Protein AF-A0A423VWR7-F1 (afdb_monomer_lite)

Secondary structure (DSSP, 8-state):
-PPPPPPPP----PPPS-PPP--SEEEEE-HHHHHHHHTTTS-HHHHHHHHHHHHTTSPPPSS------SEEEEEEEE--TTS-TTHHHHHHHHHHHHHHHHHHHHHHTT-SS---PPPPEEEEEEEETTEEEEEEEEEEEETTEEEEEEEEEEEEETT-HHHHHHHHHHHHHHHHHIIIIIHHHHHHHHHHHHHHTT-

Sequence (199 aa):
MPPPPPPPPDRVKAPSPIKTPRPDITMGTRHKALISALSKTLDSDRANRFLDQPQGTTKPGPRGGGGGPEEPLLIAEPTAARVGPRLPAAVSGASGLKIQLSLDDLVSQGATRRREGGVPLFFSVCTDGPYHELYVHYTVVEGGVRKFNQTLLEICNGVLLKSVVEFIVMLDNVLRWGTGRFLESVVERLGKVARRAGA

Radius of gyration: 21.29 Å; chains: 1; bounding box: 44×75×51 Å

Structure (mmCIF, N/CA/C/O backbone):
data_AF-A0A423VWR7-F1
#
_entry.id   AF-A0A423VWR7-F1
#
loop_
_atom_site.group_PDB
_atom_site.id
_atom_site.type_symbol
_atom_site.label_atom_id
_atom_site.label_alt_id
_atom_site.label_comp_id
_atom_site.label_asym_id
_atom_site.label_entity_id
_atom_site.label_seq_id
_atom_site.pdbx_PDB_ins_code
_atom_site.Cartn_x
_atom_site.Cartn_y
_atom_site.Cartn_z
_atom_site.occupancy
_atom_site.B_iso_or_equiv
_atom_site.auth_seq_id
_atom_site.auth_comp_id
_atom_site.auth_asym_id
_atom_site.auth_atom_id
_atom_site.pdbx_PDB_model_num
ATOM 1 N N . MET A 1 1 ? -29.773 61.685 -7.256 1.00 53.25 1 MET A N 1
ATOM 2 C CA . MET A 1 1 ? -28.938 60.545 -6.817 1.00 53.25 1 MET A CA 1
ATOM 3 C C . MET A 1 1 ? -28.538 59.755 -8.051 1.00 53.25 1 MET A C 1
ATOM 5 O O . MET A 1 1 ? -29.434 59.439 -8.825 1.00 53.25 1 MET A O 1
ATOM 9 N N . PRO A 1 2 ? -27.243 59.497 -8.286 1.00 60.78 2 PRO A N 1
ATOM 10 C CA . PRO A 1 2 ? -26.822 58.606 -9.362 1.00 60.78 2 PRO A CA 1
ATOM 11 C C . PRO A 1 2 ? -27.223 57.151 -9.042 1.00 60.78 2 PRO A C 1
ATOM 13 O O . PRO A 1 2 ? -27.297 56.798 -7.861 1.00 60.78 2 PRO A O 1
ATOM 16 N N . PRO A 1 3 ? -27.513 56.320 -10.059 1.00 70.38 3 PRO A N 1
ATOM 17 C CA . PRO A 1 3 ? -27.863 54.919 -9.851 1.00 70.38 3 PRO A CA 1
ATOM 18 C C . PRO A 1 3 ? -26.672 54.132 -9.275 1.00 70.38 3 PRO A C 1
ATOM 20 O O . PRO A 1 3 ? -25.519 54.474 -9.558 1.00 70.38 3 PRO A O 1
ATOM 23 N N . PRO A 1 4 ? -26.929 53.089 -8.464 1.00 72.75 4 PRO A N 1
ATOM 24 C CA . PRO A 1 4 ? -25.869 52.260 -7.909 1.00 72.75 4 PRO A CA 1
ATOM 25 C C . PRO A 1 4 ? -25.104 51.535 -9.028 1.00 72.75 4 PRO A C 1
ATOM 27 O O . PRO A 1 4 ? -25.701 51.173 -10.047 1.00 72.75 4 PRO A O 1
ATOM 30 N N . PRO A 1 5 ? -23.787 51.321 -8.859 1.00 76.19 5 PRO A N 1
ATOM 31 C CA . PRO A 1 5 ? -22.985 50.619 -9.847 1.00 76.19 5 PRO A CA 1
ATOM 32 C C . PRO A 1 5 ? -23.475 49.172 -10.016 1.00 76.19 5 PRO A C 1
ATOM 34 O O . PRO A 1 5 ? -23.945 48.564 -9.048 1.00 76.19 5 PRO A O 1
ATOM 37 N N . PRO A 1 6 ? -23.368 48.607 -11.231 1.00 74.94 6 PRO A N 1
ATOM 38 C CA . PRO A 1 6 ? -23.747 47.225 -11.475 1.00 74.94 6 PRO A CA 1
ATOM 39 C C . PRO A 1 6 ? -22.896 46.270 -10.620 1.00 74.94 6 PRO A C 1
ATOM 41 O O . PRO A 1 6 ? -21.721 46.557 -10.360 1.00 74.94 6 PRO A O 1
ATOM 44 N N . PRO A 1 7 ? -23.466 45.135 -10.178 1.00 69.56 7 PRO A N 1
ATOM 45 C CA . PRO A 1 7 ? -22.718 44.135 -9.433 1.00 69.56 7 PRO A CA 1
ATOM 46 C C . PRO A 1 7 ? -21.553 43.600 -10.282 1.00 69.56 7 PRO A C 1
ATOM 48 O O . PRO A 1 7 ? -21.673 43.505 -11.508 1.00 69.56 7 PRO A O 1
ATOM 51 N N . PRO A 1 8 ? -20.412 43.262 -9.654 1.00 69.62 8 PRO A N 1
ATOM 52 C CA . PRO A 1 8 ? -19.274 42.715 -10.374 1.00 69.62 8 PRO A CA 1
ATOM 53 C C . PRO A 1 8 ? -19.680 41.411 -11.077 1.00 69.62 8 PRO A C 1
ATOM 55 O O . PRO A 1 8 ? -20.443 40.632 -10.502 1.00 69.62 8 PRO A O 1
ATOM 58 N N . PRO A 1 9 ? -19.179 41.155 -12.299 1.00 61.34 9 PRO A N 1
ATOM 59 C CA . PRO A 1 9 ? -19.483 39.925 -13.015 1.00 61.34 9 PRO A CA 1
ATOM 60 C C . PRO A 1 9 ? -19.069 38.726 -12.163 1.00 61.34 9 PRO A C 1
ATOM 62 O O . PRO A 1 9 ? -17.973 38.719 -11.588 1.00 61.34 9 PRO A O 1
ATOM 65 N N . ASP A 1 10 ? -19.953 37.729 -12.085 1.00 58.84 10 ASP A N 1
ATOM 66 C CA . ASP A 1 10 ? -19.690 36.468 -11.405 1.00 58.84 10 ASP A CA 1
ATOM 67 C C . ASP A 1 10 ? -18.320 35.952 -11.840 1.00 58.84 10 ASP A C 1
ATOM 69 O O . ASP A 1 10 ? -18.085 35.651 -13.015 1.00 58.84 10 ASP A O 1
ATOM 73 N N . ARG A 1 11 ? -17.383 35.873 -10.888 1.00 55.53 11 ARG A N 1
ATOM 74 C CA . ARG A 1 11 ? -16.114 35.185 -11.106 1.00 55.53 11 ARG A CA 1
ATOM 75 C C . ARG A 1 11 ? -16.462 33.736 -11.404 1.00 55.53 11 ARG A C 1
ATOM 77 O O . ARG A 1 11 ? -16.618 32.936 -10.482 1.00 55.53 11 ARG A O 1
ATOM 84 N N . VAL A 1 12 ? -16.550 33.396 -12.687 1.00 51.72 12 VAL A N 1
ATOM 85 C CA . VAL A 1 12 ? -16.461 32.019 -13.159 1.00 51.72 12 VAL A CA 1
ATOM 86 C C . VAL A 1 12 ? -15.208 31.467 -12.498 1.00 51.72 12 VAL A C 1
ATOM 88 O O . VAL A 1 12 ? -14.098 31.911 -12.799 1.00 51.72 12 VAL A O 1
ATOM 91 N N . LYS A 1 13 ? -15.384 30.591 -11.500 1.00 49.75 13 LYS A N 1
ATOM 92 C CA . LYS A 1 13 ? -14.273 29.915 -10.832 1.00 49.75 13 LYS A CA 1
ATOM 93 C C . LYS A 1 13 ? -13.475 29.249 -11.937 1.00 49.75 13 LYS A C 1
ATOM 95 O O . LYS A 1 13 ? -13.928 28.255 -12.502 1.00 49.75 13 LYS A O 1
ATOM 100 N N . ALA A 1 14 ? -12.320 29.825 -12.259 1.00 50.66 14 ALA A N 1
ATOM 101 C CA . ALA A 1 14 ? -11.386 29.205 -13.172 1.00 50.66 14 ALA A CA 1
ATOM 102 C C . ALA A 1 14 ? -11.164 27.772 -12.661 1.00 50.66 14 ALA A C 1
ATOM 104 O O . ALA A 1 14 ? -10.922 27.602 -11.457 1.00 50.66 14 ALA A O 1
ATOM 105 N N . PRO A 1 15 ? -11.326 26.745 -13.512 1.00 48.88 15 PRO A N 1
ATOM 106 C CA . PRO A 1 15 ? -11.097 25.375 -13.095 1.00 48.88 15 PRO A CA 1
ATOM 107 C C . PRO A 1 15 ? -9.693 25.312 -12.505 1.00 48.88 15 PRO A C 1
ATOM 109 O O . PRO A 1 15 ? -8.729 25.758 -13.129 1.00 48.88 15 PRO A O 1
ATOM 112 N N . SER A 1 16 ? -9.595 24.841 -11.262 1.00 44.59 16 SER A N 1
ATOM 113 C CA . SER A 1 16 ? -8.314 24.730 -10.579 1.00 44.59 16 SER A CA 1
ATOM 114 C C . SER A 1 16 ? -7.350 23.960 -11.493 1.00 44.59 16 SER A C 1
ATOM 116 O O . SER A 1 16 ? -7.702 22.869 -11.943 1.00 44.59 16 SER A O 1
ATOM 118 N N . PRO A 1 17 ? -6.147 24.488 -11.787 1.00 45.72 17 PRO A N 1
ATOM 119 C CA . PRO A 1 17 ? -5.196 23.835 -12.693 1.00 45.72 17 PRO A CA 1
ATOM 120 C C . PRO A 1 17 ? -4.667 22.510 -12.126 1.00 45.72 17 PRO A C 1
ATOM 122 O O . PRO A 1 17 ? -4.029 21.726 -12.827 1.00 45.72 17 PRO A O 1
ATOM 125 N N . ILE A 1 18 ? -4.962 22.244 -10.854 1.00 43.91 18 ILE A N 1
ATOM 126 C CA . ILE A 1 18 ? -4.707 20.986 -10.176 1.00 43.91 18 ILE A CA 1
ATOM 127 C C . ILE A 1 18 ? -5.733 19.970 -10.683 1.00 43.91 18 ILE A C 1
ATOM 129 O O . ILE A 1 18 ? -6.788 19.760 -10.083 1.00 43.91 18 ILE A O 1
ATOM 133 N N . LYS A 1 19 ? -5.413 19.309 -11.800 1.00 45.41 19 LYS A N 1
ATOM 134 C CA . LYS A 1 19 ? -5.947 17.966 -12.027 1.00 45.41 19 LYS A CA 1
ATOM 135 C C . LYS A 1 19 ? -5.501 17.139 -10.829 1.00 45.41 19 LYS A C 1
ATOM 137 O O . LYS A 1 19 ? -4.302 17.007 -10.600 1.00 45.41 19 LYS A O 1
ATOM 142 N N . THR A 1 20 ? -6.451 16.625 -10.053 1.00 46.69 20 THR A N 1
ATOM 143 C CA . THR A 1 20 ? -6.141 15.554 -9.110 1.00 46.69 20 THR A CA 1
ATOM 144 C C . THR A 1 20 ? -5.474 14.446 -9.920 1.00 46.69 20 THR A C 1
ATOM 146 O O . THR A 1 20 ? -6.093 13.987 -10.888 1.00 46.69 20 THR A O 1
ATOM 149 N N . PRO A 1 21 ? -4.217 14.073 -9.613 1.00 45.62 21 PRO A N 1
ATOM 150 C CA . PRO A 1 21 ? -3.609 12.901 -10.218 1.00 45.62 21 PRO A CA 1
ATOM 151 C C . PRO A 1 21 ? -4.571 11.743 -9.987 1.00 45.62 21 PRO A C 1
ATOM 153 O O . PRO A 1 21 ? -5.059 11.548 -8.870 1.00 45.62 21 PRO A O 1
ATOM 156 N N . ARG A 1 22 ? -4.978 11.099 -11.076 1.00 53.41 22 ARG A N 1
ATOM 157 C CA . ARG A 1 22 ? -5.845 9.934 -11.017 1.00 53.41 22 ARG A CA 1
ATOM 158 C C . ARG A 1 22 ? -4.978 8.773 -11.466 1.00 53.41 22 ARG A C 1
ATOM 160 O O . ARG A 1 22 ? -4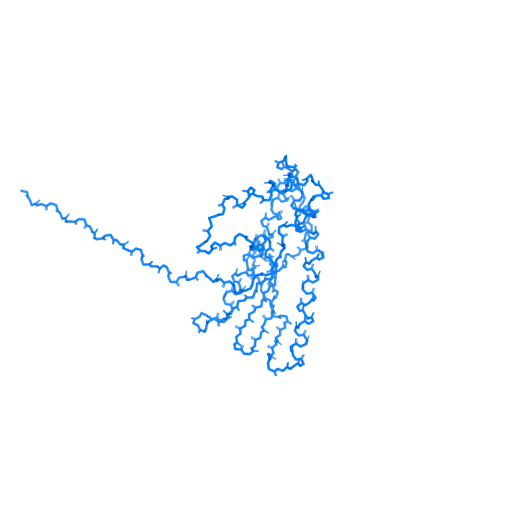.633 8.776 -12.646 1.00 53.41 22 ARG A O 1
ATOM 167 N N . PRO A 1 23 ? -4.672 7.824 -10.574 1.00 56.09 23 PRO A N 1
ATOM 168 C CA . PRO A 1 23 ? -3.874 6.675 -10.952 1.00 56.09 23 PRO A CA 1
ATOM 169 C C . PRO A 1 23 ? -4.534 5.899 -12.065 1.00 56.09 23 PRO A C 1
ATOM 171 O O . PRO A 1 23 ? -5.744 5.663 -12.026 1.00 56.09 23 PRO A O 1
ATOM 174 N N . ASP A 1 24 ? -3.726 5.489 -13.038 1.00 57.31 24 ASP A N 1
ATOM 175 C CA . ASP A 1 24 ? -4.181 4.574 -14.078 1.00 57.31 24 ASP A CA 1
ATOM 176 C C . ASP A 1 24 ? -4.533 3.220 -13.476 1.00 57.31 24 ASP A C 1
ATOM 178 O O . ASP A 1 24 ? -5.472 2.561 -13.923 1.00 57.31 24 ASP A O 1
ATOM 182 N N . ILE A 1 25 ? -3.790 2.800 -12.447 1.00 59.62 25 ILE A N 1
ATOM 183 C CA . ILE A 1 25 ? -3.999 1.522 -11.782 1.00 59.62 25 ILE A CA 1
ATOM 184 C C . ILE A 1 25 ? -3.893 1.733 -10.277 1.00 59.62 25 ILE A C 1
ATOM 186 O O . ILE A 1 25 ? -2.854 2.121 -9.759 1.00 59.62 25 ILE A O 1
ATOM 190 N N . THR A 1 26 ? -4.951 1.399 -9.549 1.00 63.62 26 THR A N 1
ATOM 191 C CA . THR A 1 26 ? -4.877 1.219 -8.097 1.00 63.62 26 THR A CA 1
ATOM 192 C C . THR A 1 26 ? -5.079 -0.254 -7.806 1.00 63.62 26 THR A C 1
ATOM 194 O O . THR A 1 26 ? -6.094 -0.835 -8.189 1.00 63.62 26 THR A O 1
ATOM 197 N N . MET A 1 27 ? -4.129 -0.861 -7.108 1.00 67.38 27 MET A N 1
ATOM 198 C CA . MET A 1 27 ? -4.272 -2.190 -6.537 1.00 67.38 27 MET A CA 1
ATOM 199 C C . MET A 1 27 ? -4.436 -2.057 -5.027 1.00 67.38 27 MET A C 1
ATOM 201 O O . MET A 1 27 ? -3.734 -1.310 -4.344 1.00 67.38 27 MET A O 1
ATOM 205 N N . GLY A 1 28 ? -5.395 -2.787 -4.493 1.00 68.56 28 GLY A N 1
ATOM 206 C CA . GLY A 1 28 ? -5.720 -2.739 -3.083 1.00 68.56 28 GLY A CA 1
ATOM 207 C C . GLY A 1 28 ? -6.675 -3.856 -2.721 1.00 68.56 28 GLY A C 1
ATOM 208 O O . GLY A 1 28 ? -6.993 -4.719 -3.546 1.00 68.56 28 GLY A O 1
ATOM 209 N N . THR A 1 29 ? -7.135 -3.849 -1.481 1.00 70.44 29 THR A N 1
ATOM 210 C CA . THR A 1 29 ? -7.986 -4.925 -0.986 1.00 70.44 29 THR A CA 1
ATOM 211 C C . THR A 1 29 ? -9.416 -4.759 -1.500 1.00 70.44 29 THR A C 1
ATOM 213 O O . THR A 1 29 ? -10.001 -3.678 -1.427 1.00 70.44 29 THR A O 1
ATOM 216 N N . ARG A 1 30 ? -9.997 -5.840 -2.038 1.00 72.50 30 ARG A N 1
ATOM 217 C CA . ARG A 1 30 ? -11.404 -5.858 -2.469 1.00 72.50 30 ARG A CA 1
ATOM 218 C C . ARG A 1 30 ? -12.345 -5.878 -1.262 1.00 72.50 30 ARG A C 1
ATOM 220 O O . ARG A 1 30 ? -12.121 -6.657 -0.340 1.00 72.50 30 ARG A O 1
ATOM 227 N N . HIS A 1 31 ? -13.468 -5.168 -1.362 1.00 72.94 31 HIS A N 1
ATOM 228 C CA . HIS A 1 31 ? -14.536 -5.152 -0.352 1.00 72.94 31 HIS A CA 1
ATOM 229 C C . HIS A 1 31 ? -14.958 -6.542 0.127 1.00 72.94 31 HIS A C 1
ATOM 231 O O . HIS A 1 31 ? -14.922 -6.850 1.311 1.00 72.94 31 HIS A O 1
ATOM 237 N N . LYS A 1 32 ? -15.259 -7.451 -0.810 1.00 76.00 32 LYS A N 1
ATOM 238 C CA . LYS A 1 32 ? -15.652 -8.830 -0.475 1.00 76.00 32 LYS A CA 1
ATOM 239 C C . LYS A 1 32 ? -14.575 -9.586 0.307 1.00 76.00 32 LYS A C 1
ATOM 241 O O . LYS A 1 32 ? -14.912 -10.410 1.151 1.00 76.00 32 LYS A O 1
ATOM 246 N N . ALA A 1 33 ? -13.297 -9.320 0.030 1.00 74.19 33 ALA A N 1
ATOM 247 C CA . ALA A 1 33 ? -12.198 -9.932 0.769 1.00 74.19 33 ALA A CA 1
ATOM 248 C C . ALA A 1 33 ? -12.115 -9.363 2.193 1.00 74.19 33 ALA A C 1
ATOM 250 O O . ALA A 1 33 ? -11.939 -10.134 3.133 1.00 74.19 33 ALA A O 1
ATOM 251 N N . LEU A 1 34 ? -12.326 -8.051 2.363 1.00 76.88 34 LEU A N 1
ATOM 252 C CA . LEU A 1 34 ? -12.425 -7.411 3.679 1.00 76.88 34 LEU A CA 1
ATOM 253 C C . LEU A 1 34 ? -13.613 -7.939 4.481 1.00 76.88 34 LEU A C 1
ATOM 255 O O . LEU A 1 34 ? -13.414 -8.355 5.616 1.00 76.88 34 LEU A O 1
ATOM 259 N N . ILE A 1 35 ? -14.812 -8.014 3.895 1.00 79.75 35 ILE A N 1
ATOM 260 C CA . ILE A 1 35 ? -15.992 -8.601 4.551 1.00 79.75 35 ILE A CA 1
ATOM 261 C C . ILE A 1 35 ? -15.706 -10.042 4.951 1.00 79.75 35 ILE A C 1
ATOM 263 O O . ILE A 1 35 ? -15.919 -10.401 6.104 1.00 79.75 35 ILE A O 1
ATOM 267 N N . SER A 1 36 ? -15.208 -10.871 4.030 1.00 80.62 36 SER A N 1
ATOM 268 C CA . SER A 1 36 ? -14.922 -12.282 4.308 1.00 80.62 36 SER A CA 1
ATOM 269 C C . SER A 1 36 ? -13.908 -12.446 5.442 1.00 80.62 36 SER A C 1
ATOM 271 O O . SER A 1 36 ? -14.085 -13.295 6.315 1.00 80.62 36 SER A O 1
ATOM 273 N N . ALA A 1 37 ? -12.872 -11.607 5.475 1.00 79.31 37 ALA A N 1
ATOM 274 C CA . ALA A 1 37 ? -11.866 -11.650 6.524 1.00 79.31 37 ALA A CA 1
ATOM 275 C C . ALA A 1 37 ? -12.397 -11.114 7.865 1.00 79.31 37 ALA A C 1
ATOM 277 O O . ALA A 1 37 ? -12.178 -11.745 8.899 1.00 79.31 37 ALA A O 1
ATOM 278 N N . LEU A 1 38 ? -13.147 -10.008 7.857 1.00 80.31 38 LEU A N 1
ATOM 279 C CA . LEU A 1 38 ? -13.785 -9.439 9.048 1.00 80.31 38 LEU A CA 1
ATOM 280 C C . LEU A 1 38 ? -14.878 -10.346 9.607 1.00 80.31 38 LEU A C 1
ATOM 282 O O . LEU A 1 38 ? -15.029 -10.393 10.825 1.00 80.31 38 LEU A O 1
ATOM 286 N N . SER A 1 39 ? -15.555 -11.123 8.757 1.00 82.94 39 SER A N 1
ATOM 287 C CA . SER A 1 39 ? -16.592 -12.091 9.145 1.00 82.94 39 SER A CA 1
ATOM 288 C C . SER A 1 39 ? -16.067 -13.202 10.064 1.00 82.94 39 SER A C 1
ATOM 290 O O . SER A 1 39 ? -16.830 -13.908 10.711 1.00 82.94 39 SER A O 1
ATOM 292 N N . LYS A 1 40 ? -14.740 -13.366 10.156 1.00 79.75 40 LYS A N 1
ATOM 293 C CA . LYS A 1 40 ? -14.106 -14.252 11.145 1.00 79.75 40 LYS A CA 1
ATOM 294 C C . LYS A 1 40 ? -14.132 -13.673 12.564 1.00 79.75 40 LYS A C 1
ATOM 296 O O . LYS A 1 40 ? -13.878 -14.388 13.525 1.00 79.75 40 LYS A O 1
ATOM 301 N N . THR A 1 41 ? -14.368 -12.369 12.693 1.00 73.25 41 THR A N 1
ATOM 302 C CA . THR A 1 41 ? -14.299 -11.612 13.955 1.00 73.25 41 THR A CA 1
ATOM 303 C C . THR A 1 41 ? -15.573 -10.837 14.282 1.00 73.25 41 THR A C 1
ATOM 305 O O . THR A 1 41 ? -15.754 -10.423 15.425 1.00 73.25 41 THR A O 1
ATOM 308 N N . LEU A 1 42 ? -16.426 -10.620 13.285 1.00 76.00 42 LEU A N 1
ATOM 309 C CA . LEU A 1 42 ? -17.702 -9.918 13.333 1.00 76.00 42 LEU A CA 1
ATOM 310 C C . LEU A 1 42 ? -18.715 -10.731 12.530 1.00 76.00 42 LEU A C 1
ATOM 312 O O . LEU A 1 42 ? -18.332 -11.530 11.686 1.00 76.00 42 LEU A O 1
ATOM 316 N N . ASP A 1 43 ? -20.000 -10.508 12.759 1.00 83.19 43 ASP A N 1
ATOM 317 C CA . ASP A 1 43 ? -21.036 -11.049 11.880 1.00 83.19 43 ASP A CA 1
ATOM 318 C C . ASP A 1 43 ? -20.951 -10.409 10.477 1.00 83.19 43 ASP A C 1
ATOM 320 O O . ASP A 1 43 ? -20.610 -9.229 10.360 1.00 83.19 43 ASP A O 1
ATOM 324 N N . SER A 1 44 ? -21.248 -11.161 9.412 1.00 77.69 44 SER A N 1
ATOM 325 C CA . SER A 1 44 ? -21.092 -10.686 8.028 1.00 77.69 44 SER A CA 1
ATOM 326 C C . SER A 1 44 ? -21.954 -9.462 7.706 1.00 77.69 44 SER A C 1
ATOM 328 O O . SER A 1 44 ? -21.464 -8.542 7.045 1.00 77.69 44 SER A O 1
ATOM 330 N N . ASP A 1 45 ? -23.186 -9.386 8.218 1.00 80.19 45 ASP A N 1
ATOM 331 C CA . ASP A 1 45 ? -24.065 -8.230 7.995 1.00 80.19 45 ASP A CA 1
ATOM 332 C C . ASP A 1 45 ? -23.595 -7.005 8.782 1.00 80.19 45 ASP A C 1
ATOM 334 O O . ASP A 1 45 ? -23.826 -5.860 8.376 1.00 80.19 45 ASP A O 1
ATOM 338 N N . ARG A 1 46 ? -22.943 -7.228 9.928 1.00 79.06 46 ARG A N 1
ATOM 339 C CA . ARG A 1 46 ? -22.327 -6.156 10.721 1.00 79.06 46 ARG A CA 1
ATOM 340 C C . ARG A 1 46 ? -21.033 -5.665 10.079 1.00 79.06 46 ARG A C 1
ATOM 342 O O . ARG A 1 46 ? -20.834 -4.457 9.998 1.00 79.06 46 ARG A O 1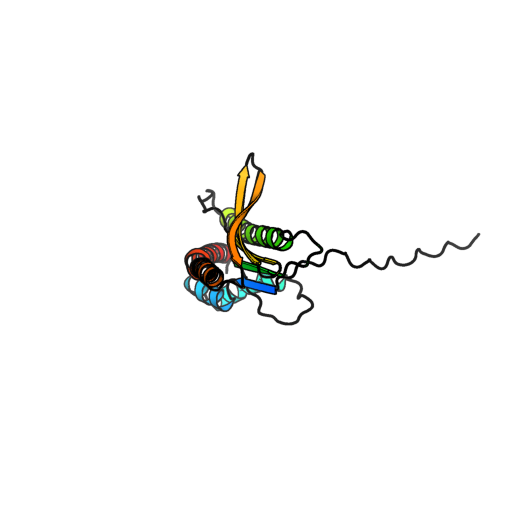
ATOM 349 N N . ALA A 1 47 ? -20.202 -6.565 9.551 1.00 76.38 47 ALA A N 1
ATOM 350 C CA . ALA A 1 47 ? -18.995 -6.219 8.805 1.00 76.38 47 ALA A CA 1
ATOM 351 C C . ALA A 1 47 ? -19.326 -5.394 7.552 1.00 76.38 47 ALA A C 1
ATOM 353 O O . ALA A 1 47 ? -18.684 -4.375 7.312 1.00 76.38 47 ALA A O 1
ATOM 354 N N . ASN A 1 48 ? -20.361 -5.786 6.802 1.00 78.62 48 ASN A N 1
ATOM 355 C CA . ASN A 1 48 ? -20.809 -5.045 5.624 1.00 78.62 48 ASN A CA 1
ATOM 356 C C . ASN A 1 48 ? -21.289 -3.632 5.997 1.00 78.62 48 ASN A C 1
ATOM 358 O O . ASN A 1 48 ? -20.767 -2.642 5.492 1.00 78.62 48 ASN A O 1
ATOM 362 N N . ARG A 1 49 ? -22.187 -3.520 6.988 1.00 79.75 49 ARG A N 1
ATOM 363 C CA . ARG A 1 49 ? -22.677 -2.221 7.487 1.00 79.75 49 ARG A CA 1
ATOM 364 C C . ARG A 1 49 ? -21.559 -1.317 8.009 1.00 79.75 49 ARG A C 1
ATOM 366 O O . ARG A 1 49 ? -21.590 -0.111 7.777 1.00 79.75 49 ARG A O 1
ATOM 373 N N . PHE A 1 50 ? -20.584 -1.891 8.711 1.00 78.06 50 PHE A N 1
ATOM 374 C CA . PHE A 1 50 ? -19.436 -1.158 9.239 1.00 78.06 50 PHE A CA 1
ATOM 375 C C . PHE A 1 50 ? -18.551 -0.585 8.125 1.00 78.06 50 PHE A C 1
ATOM 377 O O . PHE A 1 50 ? -18.087 0.545 8.249 1.00 78.06 50 PHE A O 1
ATOM 384 N N . LEU A 1 51 ? -18.334 -1.334 7.039 1.00 77.12 51 LEU A N 1
ATOM 385 C CA . LEU A 1 51 ? -17.553 -0.872 5.887 1.00 77.12 51 LEU A CA 1
ATOM 386 C C . LEU A 1 51 ? -18.332 0.111 4.993 1.00 77.12 51 LEU A C 1
ATOM 388 O O . LEU A 1 51 ? -17.730 1.030 4.441 1.00 77.12 51 LEU A O 1
ATOM 392 N N . ASP A 1 52 ? -19.657 -0.023 4.896 1.00 75.19 52 ASP A N 1
ATOM 393 C CA . ASP A 1 52 ? -20.517 0.877 4.111 1.00 75.19 52 ASP A CA 1
ATOM 394 C C . ASP A 1 52 ? -20.644 2.277 4.736 1.00 75.19 52 ASP A C 1
ATOM 396 O O . ASP A 1 52 ? -20.737 3.287 4.032 1.00 75.19 52 ASP A O 1
ATOM 400 N N . GLN A 1 53 ? -20.626 2.364 6.069 1.00 68.38 53 GLN A N 1
ATOM 401 C CA . GLN A 1 53 ? -20.785 3.620 6.806 1.00 68.38 53 GLN A CA 1
ATOM 402 C C . GLN A 1 53 ? -19.746 4.703 6.432 1.00 68.38 53 GLN A C 1
ATOM 404 O O . GLN A 1 53 ? -20.155 5.837 6.164 1.00 68.38 53 GLN A O 1
ATOM 409 N N . PRO A 1 54 ? -18.430 4.416 6.352 1.00 59.00 54 PRO A N 1
ATOM 410 C CA . PRO A 1 54 ? -17.460 5.388 5.855 1.00 59.00 54 PRO A CA 1
ATOM 411 C C . PRO A 1 54 ? -17.628 5.678 4.353 1.00 59.00 54 PRO A C 1
ATOM 413 O O . PRO A 1 54 ? -17.424 6.820 3.934 1.00 59.00 54 PRO A O 1
ATOM 416 N N . GLN A 1 55 ? -18.070 4.716 3.534 1.00 56.03 55 GLN A N 1
ATOM 417 C CA . GLN A 1 55 ? -18.245 4.923 2.088 1.00 56.03 55 GLN A CA 1
ATOM 418 C C . GLN A 1 55 ? -19.417 5.836 1.738 1.00 56.03 55 GLN A C 1
ATOM 420 O O . GLN A 1 55 ? -19.283 6.673 0.845 1.00 56.03 55 GLN A O 1
ATOM 425 N N . GLY A 1 56 ? -20.522 5.757 2.482 1.00 49.69 56 GLY A N 1
ATOM 426 C CA . GLY A 1 56 ? -21.693 6.621 2.297 1.00 49.69 56 GLY A CA 1
ATOM 427 C C . GLY A 1 56 ? -21.414 8.117 2.499 1.00 49.69 56 GLY A C 1
ATOM 428 O O . GLY A 1 56 ? -22.199 8.958 2.068 1.00 49.69 56 GLY A O 1
ATOM 429 N N . THR A 1 57 ? -20.276 8.467 3.110 1.00 47.31 57 THR A N 1
ATOM 430 C CA . THR A 1 57 ? -19.822 9.861 3.270 1.00 47.31 57 THR A CA 1
ATOM 431 C C . THR A 1 57 ? -18.937 10.355 2.117 1.00 47.31 57 THR A C 1
ATOM 433 O O . THR A 1 57 ? -18.636 11.549 2.024 1.00 47.31 57 THR A O 1
ATOM 436 N N . THR A 1 58 ? -18.544 9.464 1.200 1.00 45.41 58 THR A N 1
ATOM 437 C CA . THR A 1 58 ? -17.658 9.774 0.073 1.00 45.41 58 THR A CA 1
ATOM 438 C C . THR A 1 58 ? -18.483 10.253 -1.120 1.00 45.41 58 THR A C 1
ATOM 440 O O . THR A 1 58 ? -19.339 9.532 -1.629 1.00 45.41 58 THR A O 1
ATOM 443 N N . LYS A 1 59 ? -18.240 11.479 -1.607 1.00 44.06 59 LYS A N 1
ATOM 444 C CA . LYS A 1 59 ? -18.926 11.983 -2.809 1.00 44.06 59 LYS A CA 1
ATOM 445 C C . LYS A 1 59 ? -18.553 11.112 -4.020 1.00 44.06 59 LYS A C 1
ATOM 447 O O . LYS A 1 59 ? -17.359 11.012 -4.314 1.00 44.06 59 LYS A O 1
ATOM 452 N N . PRO A 1 60 ? -19.522 10.531 -4.752 1.00 42.72 60 PRO A N 1
ATOM 453 C CA . PRO A 1 60 ? -19.219 9.757 -5.947 1.00 42.72 60 PRO A CA 1
ATOM 454 C C . PRO A 1 60 ? -18.535 10.654 -6.983 1.00 42.72 60 PRO A C 1
ATOM 456 O O . PRO A 1 60 ? -19.020 11.734 -7.330 1.00 42.72 60 PRO A O 1
ATOM 459 N N . GLY A 1 61 ? -17.365 10.222 -7.453 1.00 43.12 61 GLY A N 1
ATOM 460 C CA . GLY A 1 61 ? -16.663 10.884 -8.545 1.00 43.12 61 GLY A CA 1
ATOM 461 C C . GLY A 1 61 ? -17.418 10.717 -9.873 1.00 43.12 61 GLY A C 1
ATOM 462 O O . GLY A 1 61 ? -18.181 9.768 -10.034 1.00 43.12 61 GLY A O 1
ATOM 463 N N . PRO A 1 62 ? -17.185 11.589 -10.870 1.00 38.31 62 PRO A N 1
ATOM 464 C CA . PRO A 1 62 ? -17.956 11.648 -12.121 1.00 38.31 62 PRO A CA 1
ATOM 465 C C . PRO A 1 62 ? -17.734 10.468 -13.092 1.00 38.31 62 PRO A C 1
ATOM 467 O O . PRO A 1 62 ? -18.066 10.565 -14.269 1.00 38.31 62 PRO A O 1
ATOM 470 N N . ARG A 1 63 ? -17.176 9.343 -12.636 1.00 41.62 63 ARG A N 1
ATOM 471 C CA . ARG A 1 63 ? -17.244 8.066 -13.353 1.00 41.62 63 ARG A CA 1
ATOM 472 C C . ARG A 1 63 ? -18.026 7.098 -12.480 1.00 41.62 63 ARG A C 1
ATOM 474 O O . ARG A 1 63 ? -17.496 6.579 -11.504 1.00 41.62 63 ARG A O 1
ATOM 481 N N . GLY A 1 64 ? -19.294 6.902 -12.836 1.00 39.50 64 GLY A N 1
ATOM 482 C CA . GLY A 1 64 ? -20.101 5.808 -12.316 1.00 39.50 64 GLY A CA 1
ATOM 483 C C . GLY A 1 64 ? -19.356 4.488 -12.505 1.00 39.50 64 GLY A C 1
ATOM 484 O O . GLY A 1 64 ? -18.874 4.188 -13.595 1.00 39.50 64 GLY A O 1
ATOM 485 N N . GLY A 1 65 ? -19.213 3.751 -11.410 1.00 38.06 65 GLY A N 1
ATOM 486 C CA . GLY A 1 65 ? -18.458 2.507 -11.345 1.00 38.06 65 GLY A CA 1
ATOM 487 C C . GLY A 1 65 ? -18.074 2.210 -9.903 1.00 38.06 65 GLY A C 1
ATOM 488 O O . GLY A 1 65 ? -16.909 2.321 -9.536 1.00 38.06 65 GLY A O 1
ATOM 489 N N . GLY A 1 66 ? -19.069 1.899 -9.067 1.00 41.09 66 GLY A N 1
ATOM 490 C CA . GLY A 1 66 ? -18.839 1.399 -7.713 1.00 41.09 66 GLY A CA 1
ATOM 491 C C . GLY A 1 66 ? -18.078 0.076 -7.784 1.00 41.09 66 GLY A C 1
ATOM 492 O O . GLY A 1 66 ? -18.637 -0.936 -8.195 1.00 41.09 66 GLY A O 1
ATOM 493 N N . GLY A 1 67 ? -16.785 0.104 -7.466 1.00 46.88 67 GLY A N 1
ATOM 494 C CA . GLY A 1 67 ? -15.934 -1.087 -7.539 1.00 46.88 67 GLY A CA 1
ATOM 495 C C . GLY A 1 67 ? -14.429 -0.849 -7.410 1.00 46.88 67 GLY A C 1
ATOM 496 O O . GLY A 1 67 ? -13.655 -1.737 -7.762 1.00 46.88 67 GLY A O 1
ATOM 497 N N . GLY A 1 68 ? -13.993 0.328 -6.948 1.00 46.00 68 GLY A N 1
ATOM 498 C CA . GLY A 1 68 ? -12.579 0.575 -6.651 1.00 46.00 68 GLY A CA 1
ATOM 499 C C . GLY A 1 68 ? -12.115 -0.187 -5.397 1.00 46.00 68 GLY A C 1
ATOM 500 O O . GLY A 1 68 ? -12.945 -0.520 -4.552 1.00 46.00 68 GLY A O 1
ATOM 501 N N . PRO A 1 69 ? -10.814 -0.495 -5.261 1.00 46.94 69 PRO A N 1
ATOM 502 C CA . PRO A 1 69 ? -10.268 -1.092 -4.041 1.00 46.94 69 PRO A CA 1
ATOM 503 C C . PRO A 1 69 ? -10.449 -0.159 -2.833 1.00 46.94 69 PRO A C 1
ATOM 505 O O . PRO A 1 69 ? -10.333 1.057 -2.970 1.00 46.94 69 PRO A O 1
ATOM 508 N N . GLU A 1 70 ? -10.721 -0.730 -1.659 1.00 52.81 70 GLU A N 1
ATOM 509 C CA . GLU A 1 70 ? -11.123 0.041 -0.465 1.00 52.81 70 GLU A CA 1
ATOM 510 C C . GLU A 1 70 ? -9.933 0.545 0.333 1.00 52.81 70 GLU A C 1
ATOM 512 O O . GLU A 1 70 ? -9.922 1.676 0.811 1.00 52.81 70 GLU A O 1
ATOM 517 N N . GLU A 1 71 ? -8.905 -0.296 0.427 1.00 50.59 71 GLU A N 1
ATOM 518 C CA . GLU A 1 71 ? -7.617 0.089 0.973 1.00 50.59 71 GLU A CA 1
ATOM 519 C C . GLU A 1 71 ? -6.570 -0.002 -0.129 1.00 50.59 71 GLU A C 1
ATOM 521 O O . GLU A 1 71 ? -6.231 -1.115 -0.555 1.00 50.59 71 GLU A O 1
ATOM 526 N N . PRO A 1 72 ? -6.079 1.144 -0.634 1.00 56.44 72 PRO A N 1
ATOM 527 C CA . PRO A 1 72 ? -5.013 1.132 -1.610 1.00 56.44 72 PRO A CA 1
ATOM 528 C C . PRO A 1 72 ? -3.757 0.572 -0.941 1.00 56.44 72 PRO A C 1
ATOM 530 O O . PRO A 1 72 ? -3.388 0.957 0.168 1.00 56.44 72 PRO A O 1
ATOM 533 N N . LEU A 1 73 ? -3.108 -0.347 -1.640 1.00 53.19 73 LEU A N 1
ATOM 534 C CA . LEU A 1 73 ? -1.846 -0.964 -1.244 1.00 53.19 73 LEU A CA 1
ATOM 535 C C . LEU A 1 73 ? -0.720 -0.528 -2.184 1.00 53.19 73 LEU A C 1
ATOM 537 O O . LEU A 1 73 ? 0.418 -0.315 -1.763 1.00 53.19 73 LEU A O 1
ATOM 541 N N . LEU A 1 74 ? -1.062 -0.436 -3.469 1.00 50.94 74 LEU A N 1
ATOM 542 C CA . LEU A 1 74 ? -0.169 -0.117 -4.562 1.00 50.94 74 LEU A CA 1
ATOM 543 C C . LEU A 1 74 ? -0.901 0.784 -5.554 1.00 50.94 74 LEU A C 1
ATOM 545 O O . LEU A 1 74 ? -2.046 0.529 -5.922 1.00 50.94 74 LEU A O 1
ATOM 549 N N . ILE A 1 75 ? -0.226 1.829 -6.010 1.00 66.00 75 ILE A N 1
ATOM 550 C CA . ILE A 1 75 ? -0.736 2.726 -7.044 1.00 66.00 75 ILE A CA 1
ATOM 551 C C . ILE A 1 75 ? 0.275 2.788 -8.194 1.00 66.00 75 ILE A C 1
ATOM 553 O O . ILE A 1 75 ? 1.450 3.043 -7.946 1.00 66.00 75 ILE A O 1
ATOM 557 N N . ALA A 1 76 ? -0.173 2.573 -9.432 1.00 55.34 76 ALA A N 1
ATOM 558 C CA . ALA A 1 76 ? 0.582 2.853 -10.646 1.00 55.34 76 ALA A CA 1
ATOM 559 C C . ALA A 1 76 ? 0.021 4.095 -11.354 1.00 55.34 76 ALA A C 1
ATOM 561 O O . ALA A 1 76 ? -1.179 4.188 -11.628 1.00 55.34 76 ALA A O 1
ATOM 562 N N . GLU A 1 77 ? 0.903 5.045 -11.648 1.00 58.16 77 GLU A N 1
ATOM 563 C CA . GLU A 1 77 ? 0.569 6.320 -12.287 1.00 58.16 77 GLU A CA 1
ATOM 564 C C . GLU A 1 77 ? 1.385 6.469 -13.581 1.00 58.16 77 GLU A C 1
ATOM 566 O O . GLU A 1 77 ? 2.606 6.253 -13.559 1.00 58.16 77 GLU A O 1
ATOM 571 N N . PRO A 1 78 ? 0.757 6.859 -14.703 1.00 42.88 78 PRO A N 1
ATOM 572 C CA . PRO A 1 78 ? 1.475 7.266 -15.893 1.00 42.88 78 PRO A CA 1
ATOM 573 C C . PRO A 1 78 ? 2.024 8.668 -15.636 1.00 42.88 78 PRO A C 1
ATOM 575 O O . PRO A 1 78 ? 1.310 9.595 -15.234 1.00 42.88 78 PRO A O 1
ATOM 578 N N . THR A 1 79 ? 3.304 8.871 -15.890 1.00 51.41 79 THR A N 1
ATOM 579 C CA . THR A 1 79 ? 3.862 10.205 -15.742 1.00 51.41 79 THR A CA 1
ATOM 580 C C . THR A 1 79 ? 3.588 11.017 -17.005 1.00 51.41 79 THR A C 1
ATOM 582 O O . THR A 1 79 ? 4.097 10.729 -18.084 1.00 51.41 79 THR A O 1
ATOM 585 N N . ALA A 1 80 ? 2.788 12.081 -16.884 1.00 41.06 80 ALA A N 1
ATOM 586 C CA . ALA A 1 80 ? 2.685 13.099 -17.925 1.00 41.06 80 ALA A CA 1
ATOM 587 C C . ALA A 1 80 ? 3.817 14.123 -17.746 1.00 41.06 80 ALA A C 1
ATOM 589 O O . ALA A 1 80 ? 3.886 14.796 -16.718 1.00 41.06 80 ALA A O 1
ATOM 590 N N . ALA A 1 81 ? 4.652 14.290 -18.775 1.00 41.75 81 ALA A N 1
ATOM 591 C CA . ALA A 1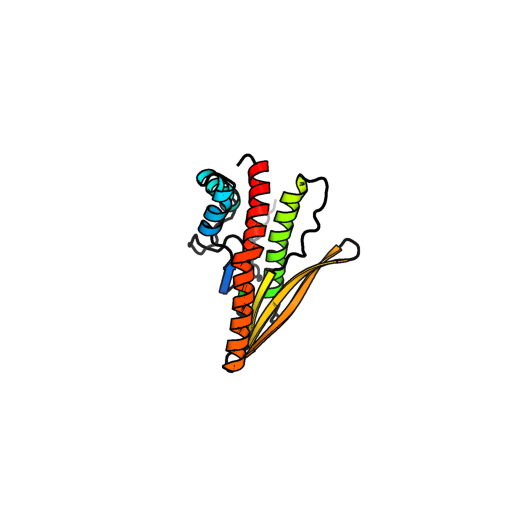 81 ? 5.894 15.077 -18.817 1.00 41.75 81 ALA A CA 1
ATOM 592 C C . ALA A 1 81 ? 5.834 16.573 -18.396 1.00 41.75 81 ALA A C 1
ATOM 594 O O . ALA A 1 81 ? 6.817 17.292 -18.548 1.00 41.75 81 ALA A O 1
ATOM 595 N N . ARG A 1 82 ? 4.706 17.094 -17.891 1.00 42.84 82 ARG A N 1
ATOM 596 C CA . ARG A 1 82 ? 4.539 18.513 -17.502 1.00 42.84 82 ARG A CA 1
ATOM 597 C C . ARG A 1 82 ? 4.616 18.784 -16.001 1.00 42.84 82 ARG A C 1
ATOM 599 O O . ARG A 1 82 ? 4.724 19.943 -15.614 1.00 42.84 82 ARG A O 1
ATOM 606 N N . VAL A 1 83 ? 4.563 17.757 -15.161 1.00 45.06 83 VAL A N 1
ATOM 607 C CA . VAL A 1 83 ? 4.730 17.868 -13.708 1.00 45.06 83 VAL A CA 1
ATOM 608 C C . VAL A 1 83 ? 5.828 16.874 -13.361 1.00 45.06 83 VAL A C 1
ATOM 610 O O . VAL A 1 83 ? 5.729 15.729 -13.784 1.00 45.06 83 VAL A O 1
ATOM 613 N N . GLY A 1 84 ? 6.903 17.324 -12.706 1.00 47.03 84 GLY A N 1
ATOM 614 C CA . GLY A 1 84 ? 8.125 16.530 -12.519 1.00 47.03 84 GLY A CA 1
ATOM 615 C C . GLY A 1 84 ? 7.840 15.060 -12.163 1.00 47.03 84 GLY A C 1
ATOM 616 O O . GLY A 1 84 ? 6.914 14.801 -11.386 1.00 47.03 84 GLY A O 1
ATOM 617 N N . PRO A 1 85 ? 8.619 14.105 -12.704 1.00 50.69 85 PRO A N 1
ATOM 618 C CA . PRO A 1 85 ? 8.163 12.750 -13.038 1.00 50.69 85 PRO A CA 1
ATOM 619 C C . PRO A 1 85 ? 7.702 11.850 -11.878 1.00 50.69 85 PRO A C 1
ATOM 621 O O . PRO A 1 85 ? 7.261 10.728 -12.095 1.00 50.69 85 PRO A O 1
ATOM 624 N N . ARG A 1 86 ? 7.797 12.338 -10.638 1.00 57.66 86 ARG A N 1
ATOM 625 C CA . ARG A 1 86 ? 7.627 11.581 -9.390 1.00 57.66 86 ARG A CA 1
ATOM 626 C C . ARG A 1 86 ? 6.591 12.179 -8.439 1.00 57.66 86 ARG A C 1
ATOM 628 O O . ARG A 1 86 ? 6.291 11.595 -7.401 1.00 57.66 86 ARG A O 1
ATOM 635 N N . LEU A 1 87 ? 6.050 13.355 -8.764 1.00 64.31 87 LEU A N 1
ATOM 636 C CA . LEU A 1 87 ? 5.117 14.067 -7.890 1.00 64.31 87 LEU A CA 1
ATOM 637 C C . LEU A 1 87 ? 3.801 13.295 -7.655 1.00 64.31 87 LEU A C 1
ATOM 639 O O . LEU A 1 87 ? 3.391 13.213 -6.497 1.00 64.31 87 LEU A O 1
ATOM 643 N N . PRO A 1 88 ? 3.161 12.675 -8.670 1.00 69.38 88 PRO A N 1
ATOM 644 C CA . PRO A 1 88 ? 1.939 11.893 -8.457 1.00 69.38 88 PRO A CA 1
ATOM 645 C C . PRO A 1 88 ? 2.133 10.705 -7.509 1.00 69.38 88 PRO A C 1
ATOM 647 O O . PRO A 1 88 ? 1.394 10.560 -6.540 1.00 69.38 88 PRO A O 1
ATOM 650 N N . ALA A 1 89 ? 3.175 9.903 -7.730 1.00 73.69 89 ALA A N 1
ATOM 651 C CA . ALA A 1 89 ? 3.461 8.729 -6.914 1.00 73.69 89 ALA A CA 1
ATOM 652 C C . ALA A 1 89 ? 3.831 9.078 -5.467 1.00 73.69 89 ALA A C 1
ATOM 654 O O . ALA A 1 89 ? 3.386 8.400 -4.545 1.00 73.69 89 ALA A O 1
ATOM 655 N N . ALA A 1 90 ? 4.570 10.171 -5.252 1.00 79.62 90 ALA A N 1
ATOM 656 C CA . ALA A 1 90 ? 4.875 10.674 -3.915 1.00 79.62 90 ALA A CA 1
ATOM 657 C C . ALA A 1 90 ? 3.607 11.094 -3.152 1.00 79.62 90 ALA A C 1
ATOM 659 O O . ALA A 1 90 ? 3.448 10.774 -1.974 1.00 79.62 90 ALA A O 1
ATOM 660 N N . VAL A 1 91 ? 2.683 11.793 -3.824 1.00 80.56 91 VAL A N 1
ATOM 661 C CA . VAL A 1 91 ? 1.403 12.213 -3.232 1.00 80.56 91 VAL A CA 1
ATOM 662 C C . VAL A 1 91 ? 0.528 11.001 -2.917 1.00 80.56 91 VAL A C 1
ATOM 664 O O . VAL A 1 91 ? 0.007 10.896 -1.807 1.00 80.56 91 VAL A O 1
ATOM 667 N N . SER A 1 92 ? 0.398 10.070 -3.862 1.00 79.94 92 SER A N 1
ATOM 668 C CA . SER A 1 92 ? -0.352 8.824 -3.686 1.00 79.94 92 SER A CA 1
ATOM 669 C C . SER A 1 92 ? 0.225 7.976 -2.548 1.00 79.94 92 SER A C 1
ATOM 671 O O . SER A 1 92 ? -0.523 7.513 -1.687 1.00 79.94 92 SER A O 1
ATOM 673 N N . GLY A 1 93 ? 1.553 7.867 -2.468 1.00 84.56 93 GLY A N 1
ATOM 674 C CA . GLY A 1 93 ? 2.254 7.184 -1.386 1.00 84.56 93 GLY A CA 1
ATOM 675 C C . GLY A 1 93 ? 2.031 7.814 -0.015 1.00 84.56 93 GLY A C 1
ATOM 676 O O . GLY A 1 93 ? 1.673 7.123 0.940 1.00 84.56 93 GLY A O 1
ATOM 677 N N . ALA A 1 94 ? 2.152 9.140 0.085 1.00 85.88 94 ALA A N 1
ATOM 678 C CA . ALA A 1 94 ? 1.876 9.865 1.322 1.00 85.88 94 ALA A CA 1
ATOM 679 C C . ALA A 1 94 ? 0.409 9.727 1.769 1.00 85.88 94 ALA A C 1
ATOM 681 O O . ALA A 1 94 ? 0.143 9.529 2.957 1.00 85.88 94 ALA A O 1
ATOM 682 N N . SER A 1 95 ? -0.543 9.780 0.834 1.00 83.94 95 SER A N 1
ATOM 683 C CA . SER A 1 95 ? -1.962 9.533 1.112 1.00 83.94 95 SER A CA 1
ATOM 684 C C . SER A 1 95 ? -2.208 8.114 1.621 1.00 83.94 95 SER A C 1
ATOM 686 O O . SER A 1 95 ? -2.870 7.945 2.645 1.00 83.94 95 SER A O 1
ATOM 688 N N . GLY A 1 96 ? -1.632 7.105 0.963 1.00 84.50 96 GLY A N 1
ATOM 689 C CA . GLY A 1 96 ? -1.731 5.706 1.381 1.00 84.50 96 GLY A CA 1
ATOM 690 C C . GLY A 1 96 ? -1.190 5.470 2.793 1.00 84.50 96 GLY A C 1
ATOM 691 O O . GLY A 1 96 ? -1.847 4.842 3.624 1.00 84.50 96 GLY A O 1
ATOM 692 N N . LEU A 1 97 ? -0.038 6.064 3.118 1.00 88.06 97 LEU A N 1
ATOM 693 C CA . LEU A 1 97 ? 0.512 6.044 4.476 1.00 88.06 97 LEU A CA 1
ATOM 694 C C . LEU A 1 97 ? -0.394 6.755 5.483 1.00 88.06 97 LEU A C 1
ATOM 696 O O . LEU A 1 97 ? -0.582 6.270 6.597 1.00 88.06 97 LEU A O 1
ATOM 700 N N . LYS A 1 98 ? -0.980 7.896 5.111 1.00 86.81 98 LYS A N 1
ATOM 701 C CA . LYS A 1 98 ? -1.877 8.650 5.991 1.00 86.81 98 LYS A CA 1
ATOM 702 C C . LYS A 1 98 ? -3.145 7.867 6.332 1.00 86.81 98 LYS A C 1
ATOM 704 O O . LYS A 1 98 ? -3.609 7.966 7.465 1.00 86.81 98 LYS A O 1
ATOM 709 N N . ILE A 1 99 ? -3.674 7.074 5.401 1.00 85.88 99 ILE A N 1
ATOM 710 C CA . ILE A 1 99 ? -4.803 6.166 5.659 1.00 85.88 99 ILE A CA 1
ATOM 711 C C . ILE A 1 99 ? -4.418 5.146 6.738 1.00 85.88 99 ILE A C 1
ATOM 713 O O . ILE A 1 99 ? -5.110 5.041 7.748 1.00 85.88 99 ILE A O 1
ATOM 717 N N . GLN A 1 100 ? -3.273 4.470 6.584 1.00 87.56 100 GLN A N 1
ATOM 718 C CA . GLN A 1 100 ? -2.798 3.493 7.573 1.00 87.56 100 GLN A CA 1
ATOM 719 C C . GLN A 1 100 ? -2.567 4.117 8.952 1.00 87.56 100 GLN A C 1
ATOM 721 O O . GLN A 1 100 ? -2.966 3.545 9.961 1.00 87.56 100 GLN A O 1
ATOM 726 N N . LEU A 1 101 ? -1.971 5.310 8.997 1.00 88.19 101 LEU A N 1
ATOM 727 C CA . LEU A 1 101 ? -1.750 6.038 10.246 1.00 88.19 101 LEU A CA 1
ATOM 728 C C . LEU A 1 101 ? -3.055 6.456 10.917 1.00 88.19 101 LEU A C 1
ATOM 730 O O . LEU A 1 101 ? -3.174 6.364 12.132 1.00 88.19 101 LEU A O 1
ATOM 734 N N . SER A 1 102 ? -4.044 6.872 10.130 1.00 87.56 102 SER A N 1
ATOM 735 C CA . SER A 1 102 ? -5.360 7.235 10.659 1.00 87.56 102 SER A CA 1
ATOM 736 C C . SER A 1 102 ? -6.055 6.013 11.266 1.00 87.56 102 SER A C 1
ATOM 738 O O . SER A 1 102 ? -6.666 6.114 12.328 1.00 87.56 102 SER A O 1
ATOM 740 N N . LEU A 1 103 ? -5.915 4.839 10.640 1.00 85.62 103 LEU A N 1
ATOM 741 C CA . LEU A 1 103 ? -6.387 3.576 11.207 1.00 85.62 103 LEU A CA 1
ATOM 742 C C . LEU A 1 103 ? -5.653 3.231 12.514 1.00 85.62 103 LEU A C 1
ATOM 744 O O . LEU A 1 103 ? -6.294 2.831 13.486 1.00 85.62 103 LEU A O 1
ATOM 748 N N . ASP A 1 104 ? -4.335 3.424 12.577 1.00 87.38 104 ASP A N 1
ATOM 749 C CA . ASP A 1 104 ? -3.556 3.212 13.805 1.00 87.38 104 ASP A CA 1
ATOM 750 C C . ASP A 1 104 ? -3.970 4.164 14.933 1.00 87.38 104 ASP A C 1
ATOM 752 O O . ASP A 1 104 ? -4.066 3.743 16.091 1.00 87.38 104 ASP A O 1
ATOM 756 N N . ASP A 1 105 ? -4.260 5.425 14.611 1.00 86.88 105 ASP A N 1
ATOM 757 C CA . ASP A 1 105 ? -4.748 6.418 15.567 1.00 86.88 105 ASP A CA 1
ATOM 758 C C . ASP A 1 105 ? -6.126 6.014 16.115 1.00 86.88 105 ASP A C 1
ATOM 760 O O . ASP A 1 105 ? -6.311 5.983 17.335 1.00 86.88 105 ASP A O 1
ATOM 764 N N . LEU A 1 106 ? -7.061 5.590 15.253 1.00 85.56 106 LEU A N 1
ATOM 765 C CA . LEU A 1 106 ? -8.363 5.043 15.668 1.00 85.56 106 LEU A CA 1
ATOM 766 C C . LEU A 1 106 ? -8.206 3.802 16.558 1.00 85.56 106 LEU A C 1
ATOM 768 O O . LEU A 1 106 ? -8.939 3.614 17.533 1.00 85.56 106 LEU A O 1
ATOM 772 N N . VAL A 1 107 ? -7.222 2.949 16.263 1.00 86.19 107 VAL A N 1
ATOM 773 C CA . VAL A 1 107 ? -6.922 1.791 17.107 1.00 86.19 107 VAL A CA 1
ATOM 774 C C . VAL A 1 107 ? -6.332 2.220 18.455 1.00 86.19 107 VAL A C 1
ATOM 776 O O . VAL A 1 107 ? -6.644 1.596 19.475 1.00 86.19 107 VAL A O 1
ATOM 779 N N . SER A 1 108 ? -5.517 3.271 18.484 1.00 82.50 108 SER A N 1
ATOM 780 C CA . SER A 1 108 ? -4.792 3.738 19.672 1.00 82.50 108 SER A CA 1
ATOM 781 C C . SER A 1 108 ? -5.640 4.593 20.613 1.00 82.50 108 SER A C 1
ATOM 783 O O . SER A 1 108 ? -5.395 4.573 21.815 1.00 82.50 108 SER A O 1
ATOM 785 N N . GLN A 1 109 ? -6.695 5.253 20.125 1.00 71.31 109 GLN A N 1
ATOM 786 C CA . GLN A 1 109 ? -7.626 6.069 20.925 1.00 71.31 109 GLN A CA 1
ATOM 787 C C . GLN A 1 109 ? -8.339 5.320 22.076 1.00 71.31 109 GLN A C 1
ATOM 789 O O . GLN A 1 109 ? -9.019 5.945 22.880 1.00 71.31 109 GLN A O 1
ATOM 794 N N . GLY A 1 110 ? -8.166 3.997 22.204 1.00 53.38 110 GLY A N 1
ATOM 795 C CA . GLY A 1 110 ? -8.658 3.205 23.342 1.00 53.38 110 GLY A CA 1
ATOM 796 C C . GLY A 1 110 ? -7.606 2.338 24.041 1.00 53.38 110 GLY A C 1
ATOM 797 O O . GLY A 1 110 ? -7.980 1.473 24.824 1.00 53.38 110 GLY A O 1
ATOM 798 N N . ALA A 1 111 ? -6.313 2.518 23.757 1.00 54.47 111 ALA A N 1
ATOM 799 C CA . ALA A 1 111 ? -5.238 1.778 24.412 1.00 54.47 111 ALA A CA 1
ATOM 800 C C . ALA A 1 111 ? -4.246 2.753 25.057 1.00 54.47 111 ALA A C 1
ATOM 802 O O . ALA A 1 111 ? -3.606 3.545 24.374 1.00 54.47 111 ALA A O 1
ATOM 803 N N . THR A 1 112 ? -4.045 2.643 26.370 1.00 48.50 112 THR A N 1
ATOM 804 C CA . THR A 1 112 ? -3.094 3.455 27.157 1.00 48.50 112 THR A CA 1
ATOM 805 C C . THR A 1 112 ? -1.624 3.224 26.775 1.00 48.50 112 THR A C 1
ATOM 807 O O . THR A 1 112 ? -0.726 3.839 27.342 1.00 48.50 112 THR A O 1
ATOM 810 N N . ARG A 1 113 ? -1.348 2.324 25.825 1.00 48.62 113 ARG A N 1
ATOM 811 C CA . ARG A 1 113 ? -0.003 1.915 25.429 1.00 48.62 113 ARG A CA 1
ATOM 812 C C . ARG A 1 113 ? 0.108 1.961 23.909 1.00 48.62 113 ARG A C 1
ATOM 814 O O . ARG A 1 113 ? -0.544 1.177 23.218 1.00 48.62 113 ARG A O 1
ATOM 821 N N . ARG A 1 114 ? 0.956 2.861 23.394 1.00 48.12 114 ARG A N 1
ATOM 822 C CA . ARG A 1 114 ? 1.425 2.811 22.002 1.00 48.12 114 ARG A CA 1
ATOM 823 C C . ARG A 1 114 ? 2.021 1.424 21.778 1.00 48.12 114 ARG A C 1
ATOM 825 O O . ARG A 1 114 ? 3.027 1.084 22.396 1.00 48.12 114 ARG A O 1
ATOM 832 N N . ARG A 1 115 ? 1.374 0.604 20.949 1.00 50.72 115 ARG A N 1
ATOM 833 C CA . ARG A 1 115 ? 2.009 -0.615 20.447 1.00 50.72 115 ARG A CA 1
ATOM 834 C C . ARG A 1 115 ? 3.226 -0.195 19.625 1.00 50.72 115 ARG A C 1
ATOM 836 O O . ARG A 1 115 ? 3.153 0.784 18.885 1.00 50.72 115 ARG A O 1
ATOM 843 N N . GLU A 1 116 ? 4.302 -0.966 19.733 1.00 47.31 116 GLU A N 1
ATOM 844 C CA . GLU A 1 116 ? 5.366 -1.038 18.729 1.00 47.31 116 GLU A CA 1
ATOM 845 C C . GLU A 1 116 ? 4.755 -1.594 17.432 1.00 47.31 116 GLU A C 1
ATOM 847 O O . GLU A 1 116 ? 4.899 -2.761 17.083 1.00 47.31 116 GLU A O 1
ATOM 852 N N . GLY A 1 117 ? 3.932 -0.786 16.767 1.00 55.00 117 GLY A N 1
ATOM 853 C CA . GLY A 1 117 ? 3.470 -1.066 15.419 1.00 55.00 117 GLY A CA 1
ATOM 854 C C . GLY A 1 117 ? 4.635 -0.830 14.471 1.00 55.00 117 GLY A C 1
ATOM 855 O O . GLY A 1 117 ? 5.297 0.205 14.560 1.00 55.00 117 GLY A O 1
ATOM 856 N N . GLY A 1 118 ? 4.904 -1.797 13.592 1.00 66.38 118 GLY A N 1
ATOM 857 C CA . GLY A 1 118 ? 5.900 -1.637 12.535 1.00 66.38 118 GLY A CA 1
ATOM 858 C C . GLY A 1 118 ? 5.635 -0.381 11.700 1.00 66.38 118 GLY A C 1
ATOM 859 O O . GLY A 1 118 ? 4.505 0.102 11.620 1.00 66.38 118 GLY A O 1
ATOM 860 N N . VAL A 1 119 ? 6.686 0.164 11.087 1.00 78.38 119 VAL A N 1
ATOM 861 C CA . VAL A 1 119 ? 6.573 1.358 10.239 1.00 78.38 119 VAL A CA 1
ATOM 862 C C . VAL A 1 119 ? 5.591 1.063 9.095 1.00 78.38 119 VAL A C 1
ATOM 864 O O . VAL A 1 119 ? 5.802 0.074 8.389 1.00 78.38 119 VAL A O 1
ATOM 867 N N . PRO A 1 120 ? 4.528 1.869 8.897 1.00 85.69 120 PRO A N 1
ATOM 868 C CA . PRO A 1 120 ? 3.598 1.645 7.799 1.00 85.69 120 PRO A CA 1
ATOM 869 C C . PRO A 1 120 ? 4.344 1.787 6.477 1.00 85.69 120 PRO A C 1
ATOM 871 O O . PRO A 1 120 ? 5.141 2.713 6.298 1.00 85.69 120 PRO A O 1
ATOM 874 N N . LEU A 1 121 ? 4.074 0.854 5.571 1.00 90.75 121 LEU A N 1
ATOM 875 C CA . LEU A 1 121 ? 4.659 0.808 4.239 1.00 90.75 121 LEU A CA 1
ATOM 876 C C . LEU A 1 121 ? 3.557 0.952 3.203 1.00 90.75 121 LEU A C 1
ATOM 878 O O . LEU A 1 121 ? 2.470 0.394 3.358 1.00 90.75 121 LEU A O 1
ATOM 882 N N . PHE A 1 122 ? 3.854 1.665 2.130 1.00 89.75 122 PHE A N 1
ATOM 883 C CA . PHE A 1 122 ? 3.000 1.756 0.953 1.00 89.75 122 PHE A CA 1
ATOM 884 C C . PHE A 1 122 ? 3.876 1.677 -0.292 1.00 89.75 122 PHE A C 1
ATOM 886 O O . PHE A 1 122 ? 5.021 2.113 -0.249 1.00 89.75 122 PHE A O 1
ATOM 893 N N . PHE A 1 123 ? 3.372 1.136 -1.395 1.00 90.94 123 PHE A N 1
ATOM 894 C CA . PHE A 1 123 ? 4.166 0.980 -2.612 1.00 90.94 123 PHE A CA 1
ATOM 895 C C . PHE A 1 123 ? 3.554 1.769 -3.765 1.00 90.94 123 PHE A C 1
ATOM 897 O O . PHE A 1 123 ? 2.341 1.952 -3.840 1.00 90.94 123 PHE A O 1
ATOM 904 N N . SER A 1 124 ? 4.374 2.223 -4.705 1.00 89.50 124 SER A N 1
ATOM 905 C CA . SER A 1 124 ? 3.868 2.801 -5.952 1.00 89.50 124 SER A CA 1
ATOM 906 C C . SER A 1 124 ? 4.750 2.449 -7.133 1.00 89.50 124 SER A C 1
ATOM 908 O O . SER A 1 124 ? 5.954 2.287 -6.968 1.00 89.50 124 SER A O 1
ATOM 910 N N . VAL A 1 125 ? 4.169 2.420 -8.326 1.00 88.44 125 VAL A N 1
ATOM 911 C CA . VAL A 1 125 ? 4.903 2.314 -9.587 1.00 88.44 125 VAL A CA 1
ATOM 912 C C . VAL A 1 125 ? 4.756 3.616 -10.367 1.00 88.44 125 VAL A C 1
ATOM 914 O O . VAL A 1 125 ? 3.643 4.067 -10.633 1.00 88.44 125 VAL A O 1
ATOM 917 N N . CYS A 1 126 ? 5.873 4.219 -10.753 1.00 84.69 126 CYS A N 1
ATOM 918 C CA . CYS A 1 126 ? 5.901 5.307 -11.728 1.00 84.69 126 CYS A CA 1
ATOM 919 C C . CYS A 1 126 ? 6.247 4.727 -13.093 1.00 84.69 126 CYS A C 1
ATOM 921 O O . CYS A 1 126 ? 7.101 3.848 -13.177 1.00 84.69 126 CYS A O 1
ATOM 923 N N . THR A 1 127 ? 5.635 5.230 -14.161 1.00 82.69 127 THR A N 1
ATOM 924 C CA . THR A 1 127 ? 6.039 4.879 -15.530 1.00 82.69 127 THR A CA 1
ATOM 925 C C . THR A 1 127 ? 6.416 6.133 -16.303 1.00 82.69 127 THR A C 1
ATOM 927 O O . THR A 1 127 ? 5.603 7.052 -16.396 1.00 82.69 127 THR A O 1
ATOM 930 N N . ASP A 1 128 ? 7.619 6.152 -16.878 1.00 80.19 128 ASP A N 1
ATOM 931 C CA . ASP A 1 128 ? 8.105 7.210 -17.769 1.00 80.19 128 ASP A CA 1
ATOM 932 C C . ASP A 1 128 ? 8.768 6.598 -19.014 1.00 80.19 128 ASP A C 1
ATOM 934 O O . ASP A 1 128 ? 9.837 5.982 -18.957 1.00 80.19 128 A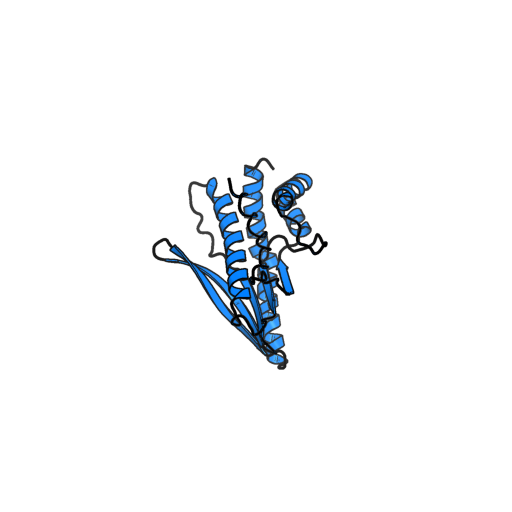SP A O 1
ATOM 938 N N . GLY A 1 129 ? 8.096 6.724 -20.161 1.00 82.69 129 GLY A N 1
ATOM 939 C CA . GLY A 1 129 ? 8.504 6.056 -21.396 1.00 82.69 129 GLY A CA 1
ATOM 940 C C . GLY A 1 129 ? 8.588 4.530 -21.216 1.00 82.69 129 GLY A C 1
ATOM 941 O O . GLY A 1 129 ? 7.624 3.931 -20.738 1.00 82.69 129 GLY A O 1
ATOM 942 N N . PRO A 1 130 ? 9.704 3.876 -21.599 1.00 86.19 130 PRO A N 1
ATOM 943 C CA . PRO A 1 130 ? 9.887 2.443 -21.384 1.00 86.19 130 PRO A CA 1
ATOM 944 C C . PRO A 1 130 ? 10.294 2.099 -19.944 1.00 86.19 130 PRO A C 1
ATOM 946 O O . PRO A 1 130 ? 10.480 0.922 -19.653 1.00 86.19 130 PRO A O 1
ATOM 949 N N . TYR A 1 131 ? 10.493 3.076 -19.055 1.00 87.44 131 TYR A N 1
ATOM 950 C CA . TYR A 1 131 ? 10.963 2.818 -17.699 1.00 87.44 131 TYR A CA 1
ATOM 951 C C . TYR A 1 131 ? 9.806 2.718 -16.704 1.00 87.44 131 TYR A C 1
ATOM 953 O O . TYR A 1 131 ? 8.929 3.582 -16.678 1.00 87.44 131 TYR A O 1
ATOM 961 N N . HIS A 1 132 ? 9.836 1.697 -15.847 1.00 88.25 132 HIS A N 1
ATOM 962 C CA . HIS A 1 132 ? 8.934 1.556 -14.703 1.00 88.25 132 HIS A CA 1
ATOM 963 C C . HIS A 1 132 ? 9.744 1.553 -13.403 1.00 88.25 132 HIS A C 1
ATOM 965 O O . HIS A 1 132 ? 10.641 0.736 -13.234 1.00 88.25 132 HIS A O 1
ATOM 971 N N . GLU A 1 133 ? 9.435 2.453 -12.478 1.00 90.44 133 GLU A N 1
ATOM 972 C CA . GLU A 1 133 ? 10.128 2.611 -11.197 1.00 90.44 133 GLU A CA 1
ATOM 973 C C . GLU A 1 133 ? 9.206 2.153 -10.054 1.00 90.44 133 GLU A C 1
ATOM 975 O O . GLU A 1 133 ? 8.126 2.714 -9.875 1.00 90.44 133 GLU A O 1
ATOM 980 N N . LEU A 1 134 ? 9.618 1.161 -9.260 1.00 91.56 134 LEU A N 1
ATOM 981 C CA . LEU A 1 134 ? 8.910 0.720 -8.053 1.00 91.56 134 LEU A CA 1
ATOM 982 C C . LEU A 1 134 ? 9.469 1.446 -6.828 1.00 91.56 134 LEU A C 1
ATOM 984 O O . LEU A 1 134 ? 10.644 1.307 -6.497 1.00 91.56 134 LEU A O 1
ATOM 988 N N . TYR A 1 135 ? 8.610 2.157 -6.108 1.00 92.56 135 TYR A N 1
ATOM 989 C CA . TYR A 1 135 ? 8.937 2.871 -4.879 1.00 92.56 135 TYR A CA 1
ATOM 990 C C . TYR A 1 135 ? 8.289 2.222 -3.661 1.00 92.56 135 TYR A C 1
ATOM 992 O O . TYR A 1 135 ? 7.138 1.784 -3.715 1.00 92.56 135 TYR A O 1
ATOM 1000 N N . VAL A 1 136 ? 9.007 2.247 -2.538 1.00 92.69 136 VAL A N 1
ATOM 1001 C CA . VAL A 1 136 ? 8.431 2.077 -1.201 1.00 92.69 136 VAL A CA 1
ATOM 1002 C C . VAL A 1 136 ? 8.344 3.427 -0.512 1.00 92.69 136 VAL A C 1
ATOM 1004 O O . VAL A 1 136 ? 9.290 4.209 -0.530 1.00 92.69 136 VAL A O 1
ATOM 1007 N N . HIS A 1 137 ? 7.214 3.678 0.128 1.00 92.94 137 HIS A N 1
ATOM 1008 C CA . HIS A 1 137 ? 6.923 4.854 0.929 1.00 92.94 137 HIS A CA 1
ATOM 1009 C C . HIS A 1 137 ? 6.855 4.444 2.391 1.00 92.94 137 HIS A C 1
ATOM 1011 O O . HIS A 1 137 ? 6.273 3.412 2.728 1.00 92.94 137 HIS A O 1
ATOM 1017 N N . TYR A 1 138 ? 7.424 5.268 3.262 1.00 92.31 138 TYR A N 1
ATOM 1018 C CA . TYR A 1 138 ? 7.439 5.044 4.703 1.00 92.31 138 TYR A CA 1
ATOM 1019 C C . TYR A 1 138 ? 7.465 6.373 5.457 1.00 92.31 138 TYR A C 1
ATOM 1021 O O . TYR A 1 138 ? 7.668 7.442 4.878 1.00 92.31 138 TYR A O 1
ATOM 1029 N N . THR A 1 139 ? 7.269 6.325 6.775 1.00 91.44 139 THR A N 1
ATOM 1030 C CA . THR A 1 139 ? 7.393 7.521 7.620 1.00 91.44 139 THR A CA 1
ATOM 1031 C C . THR A 1 139 ? 8.484 7.371 8.661 1.00 91.44 139 THR A C 1
ATOM 1033 O O . THR A 1 139 ? 8.660 6.290 9.214 1.00 91.44 139 THR A O 1
ATOM 1036 N N . VAL A 1 140 ? 9.165 8.472 8.965 1.00 89.88 140 VAL A N 1
ATOM 1037 C CA . VAL A 1 140 ? 10.145 8.566 10.055 1.00 89.88 140 VAL A CA 1
ATOM 1038 C C . VAL A 1 140 ? 9.735 9.728 10.953 1.00 89.88 140 VAL A C 1
ATOM 1040 O O . VAL A 1 140 ? 9.312 10.773 10.459 1.00 89.88 140 VAL A O 1
ATOM 1043 N N . VAL A 1 141 ? 9.810 9.548 12.271 1.00 88.25 141 VAL A N 1
ATOM 1044 C CA . VAL A 1 141 ? 9.552 10.625 13.237 1.00 88.25 141 VAL A CA 1
ATOM 1045 C C . VAL A 1 141 ? 10.892 11.165 13.720 1.00 88.25 141 VAL A C 1
ATOM 1047 O O . VAL A 1 141 ? 11.628 10.465 14.406 1.00 88.25 141 VAL A O 1
ATOM 1050 N N . GLU A 1 142 ? 11.192 12.414 13.379 1.00 88.94 142 GLU A N 1
ATOM 1051 C CA . GLU A 1 142 ? 12.422 13.111 13.768 1.00 88.94 142 GLU A CA 1
ATOM 1052 C C . GLU A 1 142 ? 12.053 14.424 14.455 1.00 88.94 142 GLU A C 1
ATOM 1054 O O . GLU A 1 142 ? 11.283 15.217 13.913 1.00 88.94 142 GLU A O 1
ATOM 1059 N N . GLY A 1 143 ? 12.564 14.654 15.669 1.00 88.19 143 GLY A N 1
ATOM 1060 C CA . GLY A 1 143 ? 12.259 15.874 16.429 1.00 88.19 143 GLY A CA 1
ATOM 1061 C C . GLY A 1 143 ? 10.761 16.077 16.702 1.00 88.19 143 GLY A C 1
ATOM 1062 O O . GLY A 1 143 ? 10.288 17.207 16.726 1.00 88.19 143 GLY A O 1
ATOM 1063 N N . GLY A 1 144 ? 9.990 14.992 16.836 1.00 87.06 144 GLY A N 1
ATOM 1064 C CA . GLY A 1 144 ? 8.533 15.042 17.022 1.00 87.06 144 GLY A CA 1
ATOM 1065 C C . GLY A 1 144 ? 7.726 15.318 15.747 1.00 87.06 144 GLY A C 1
ATOM 1066 O O . GLY A 1 144 ? 6.500 15.235 15.778 1.00 87.06 144 GLY A O 1
ATOM 1067 N N . VAL A 1 145 ? 8.384 15.577 14.614 1.00 87.50 145 VAL A N 1
ATOM 1068 C CA . VAL A 1 145 ? 7.731 15.802 13.321 1.00 87.50 145 VAL A CA 1
ATOM 1069 C C . VAL A 1 145 ? 7.773 14.519 12.500 1.00 87.50 145 VAL A C 1
ATOM 1071 O O . VAL A 1 145 ? 8.829 13.918 12.297 1.00 87.50 145 VAL A O 1
ATOM 1074 N N . ARG A 1 146 ? 6.611 14.090 12.000 1.00 87.38 146 ARG A N 1
ATOM 1075 C CA . ARG A 1 146 ? 6.520 12.943 11.094 1.00 87.38 146 ARG A CA 1
ATOM 1076 C C . ARG A 1 146 ? 6.859 13.377 9.670 1.00 87.38 146 ARG A C 1
ATOM 1078 O O . ARG A 1 146 ? 6.144 14.182 9.079 1.00 87.38 146 ARG A O 1
ATOM 1085 N N . LYS A 1 147 ? 7.920 12.800 9.116 1.00 90.19 147 LYS A N 1
ATOM 1086 C CA . LYS A 1 147 ? 8.351 12.975 7.728 1.00 90.19 147 LYS A CA 1
ATOM 1087 C C . LYS A 1 147 ? 7.884 11.794 6.883 1.00 90.19 147 LYS A C 1
ATOM 1089 O O . LYS A 1 147 ? 7.936 10.650 7.337 1.00 90.19 147 LYS A O 1
ATOM 1094 N N . PHE A 1 148 ? 7.439 12.083 5.666 1.00 89.56 148 PHE A N 1
ATOM 1095 C CA . PHE A 1 148 ? 7.072 11.090 4.658 1.00 89.56 148 PHE A CA 1
ATOM 1096 C C . PHE A 1 148 ? 8.241 10.943 3.693 1.00 89.56 148 PHE A C 1
ATOM 1098 O O . PHE A 1 148 ? 8.710 11.934 3.138 1.00 89.56 148 PHE A O 1
ATOM 1105 N N . ASN A 1 149 ? 8.716 9.716 3.529 1.00 90.44 149 ASN A N 1
ATOM 1106 C CA . ASN A 1 149 ? 9.877 9.383 2.722 1.00 90.44 149 ASN A CA 1
ATOM 1107 C C . ASN A 1 149 ? 9.494 8.342 1.676 1.00 90.44 149 ASN A C 1
ATOM 1109 O O . ASN A 1 149 ? 8.528 7.596 1.850 1.00 90.44 149 ASN A O 1
ATOM 1113 N N . GLN A 1 150 ? 10.291 8.277 0.616 1.00 91.19 150 GLN A N 1
ATOM 1114 C CA . GLN A 1 150 ? 10.196 7.236 -0.394 1.00 91.19 150 GLN A CA 1
ATOM 1115 C C . GLN A 1 150 ? 11.590 6.804 -0.843 1.00 91.19 150 GLN A C 1
ATOM 1117 O O . GLN A 1 150 ? 12.499 7.633 -0.912 1.00 91.19 150 GLN A O 1
ATOM 1122 N N . THR A 1 151 ? 11.731 5.530 -1.191 1.00 92.19 151 THR A N 1
ATOM 1123 C CA . THR A 1 151 ? 12.965 4.938 -1.717 1.00 92.19 151 THR A CA 1
ATOM 1124 C C . THR A 1 151 ? 12.641 4.137 -2.969 1.00 92.19 151 THR A C 1
ATOM 1126 O O . THR A 1 151 ? 11.675 3.374 -2.982 1.00 92.19 151 THR A O 1
ATOM 1129 N N . LEU A 1 152 ? 13.444 4.318 -4.020 1.00 91.69 152 LEU A N 1
ATOM 1130 C CA . LEU A 1 152 ? 13.380 3.494 -5.226 1.00 91.69 152 LEU A CA 1
ATOM 1131 C C . LEU A 1 152 ? 13.878 2.087 -4.883 1.00 91.69 152 LEU A C 1
ATOM 1133 O O . LEU A 1 152 ? 14.999 1.940 -4.401 1.00 91.69 152 LEU A O 1
ATOM 1137 N N . LEU A 1 153 ? 13.045 1.078 -5.113 1.00 92.44 153 LEU A N 1
ATOM 1138 C CA . LEU A 1 153 ? 13.387 -0.324 -4.894 1.00 92.44 153 LEU A CA 1
ATOM 1139 C C . LEU A 1 153 ? 13.874 -1.010 -6.161 1.00 92.44 153 LEU A C 1
ATOM 1141 O O . LEU A 1 153 ? 14.809 -1.796 -6.086 1.00 92.44 153 LEU A O 1
ATOM 1145 N N . GLU A 1 154 ? 13.225 -0.740 -7.292 1.00 93.38 154 GLU A N 1
ATOM 1146 C CA . GLU A 1 154 ? 13.551 -1.395 -8.556 1.00 93.38 154 GLU A CA 1
ATOM 1147 C C . GLU A 1 154 ? 13.239 -0.487 -9.745 1.00 93.38 154 GLU A C 1
ATOM 1149 O O . GLU A 1 154 ? 12.278 0.288 -9.703 1.00 93.38 154 GLU A O 1
ATOM 1154 N N . ILE A 1 155 ? 14.030 -0.611 -10.811 1.00 92.88 155 ILE A N 1
ATOM 1155 C CA . ILE A 1 155 ? 13.782 0.031 -12.099 1.00 92.88 155 ILE A CA 1
ATOM 1156 C C . ILE A 1 155 ? 13.745 -1.013 -13.217 1.00 92.88 155 ILE A C 1
ATOM 1158 O O . ILE A 1 155 ? 14.668 -1.793 -13.430 1.00 92.88 155 ILE A O 1
ATOM 1162 N N . CYS A 1 156 ? 12.664 -0.993 -13.980 1.00 93.69 156 CYS A N 1
ATOM 1163 C CA . CYS A 1 156 ? 12.461 -1.840 -15.139 1.00 93.69 156 CYS A CA 1
ATOM 1164 C C . CYS A 1 156 ? 12.643 -1.034 -16.414 1.00 93.69 156 CYS A C 1
ATOM 1166 O O . CYS A 1 156 ? 11.984 -0.013 -16.574 1.00 93.69 156 CYS A O 1
ATOM 1168 N N . ASN A 1 157 ? 13.432 -1.529 -17.363 1.00 92.00 157 ASN A N 1
ATOM 1169 C CA . ASN A 1 157 ? 13.308 -1.124 -18.757 1.00 92.00 157 ASN A CA 1
ATOM 1170 C C . ASN A 1 157 ? 12.409 -2.131 -19.488 1.00 92.00 157 ASN A C 1
ATOM 1172 O O . ASN A 1 157 ? 12.814 -3.262 -19.753 1.00 92.00 157 ASN A O 1
ATOM 1176 N N . GLY A 1 158 ? 11.198 -1.703 -19.834 1.00 89.31 158 GLY A N 1
ATOM 1177 C CA . GLY A 1 158 ? 10.157 -2.496 -20.484 1.00 89.31 158 GLY A CA 1
ATOM 1178 C C . GLY A 1 158 ? 10.538 -3.075 -21.848 1.00 89.31 158 GLY A C 1
ATOM 1179 O O . GLY A 1 158 ? 9.864 -3.986 -22.320 1.00 89.31 158 GLY A O 1
ATOM 1180 N N . VAL A 1 159 ? 11.626 -2.608 -22.476 1.00 92.69 159 VAL A N 1
ATOM 1181 C CA . VAL A 1 159 ? 12.135 -3.193 -23.731 1.00 92.69 159 VAL A CA 1
ATOM 1182 C C . VAL A 1 159 ? 13.129 -4.340 -23.511 1.00 92.69 159 VAL A C 1
ATOM 1184 O O . VAL A 1 159 ? 13.512 -5.012 -24.466 1.00 92.69 159 VAL A O 1
ATOM 1187 N N . LEU A 1 160 ? 13.559 -4.585 -22.269 1.00 93.50 160 LEU A N 1
ATOM 1188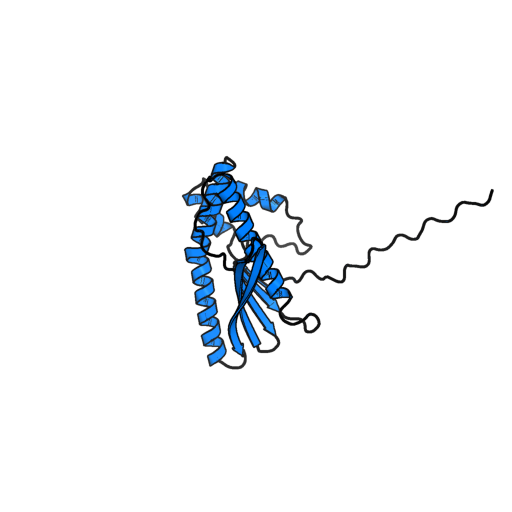 C CA . LEU A 1 160 ? 14.513 -5.636 -21.920 1.00 93.50 160 LEU A CA 1
ATOM 1189 C C . LEU A 1 160 ? 13.804 -6.752 -21.149 1.00 93.50 160 LEU A C 1
ATOM 1191 O O . LEU A 1 160 ? 13.490 -6.593 -19.972 1.00 93.50 160 LEU A O 1
ATOM 1195 N N . LEU A 1 161 ? 13.626 -7.918 -21.782 1.00 92.06 161 LEU A N 1
ATOM 1196 C CA . LEU A 1 161 ? 12.922 -9.063 -21.183 1.00 92.06 161 LEU A CA 1
ATOM 1197 C C . LEU A 1 161 ? 13.450 -9.425 -19.786 1.00 92.06 161 LEU A C 1
ATOM 1199 O O . LEU A 1 161 ? 12.662 -9.638 -18.871 1.00 92.06 161 LEU A O 1
ATOM 1203 N N . LYS A 1 162 ? 14.777 -9.451 -19.606 1.00 91.94 162 LYS A N 1
ATOM 1204 C CA . LYS A 1 162 ? 15.393 -9.742 -18.304 1.00 91.94 162 LYS A CA 1
ATOM 1205 C C . LYS A 1 162 ? 14.934 -8.756 -17.220 1.00 91.94 162 LYS A C 1
ATOM 1207 O O . LYS A 1 162 ? 14.552 -9.184 -16.138 1.00 91.94 162 LYS A O 1
ATOM 1212 N N . SER A 1 163 ? 14.915 -7.463 -17.546 1.00 91.88 163 SER A N 1
ATOM 1213 C CA . SER A 1 163 ? 14.510 -6.397 -16.625 1.00 91.88 163 SER A CA 1
ATOM 1214 C C . SER A 1 163 ? 13.026 -6.501 -16.261 1.00 91.88 163 SER A C 1
ATOM 1216 O O . SER A 1 163 ? 12.665 -6.368 -15.096 1.00 91.88 163 SER A O 1
ATOM 1218 N N . VAL A 1 164 ? 12.174 -6.842 -17.234 1.00 91.88 164 VAL A N 1
ATOM 1219 C CA . VAL A 1 164 ? 10.742 -7.080 -16.999 1.00 91.88 164 VAL A CA 1
ATOM 1220 C C . VAL A 1 164 ? 10.516 -8.267 -16.063 1.00 91.88 164 VAL A C 1
ATOM 1222 O O . VAL A 1 164 ? 9.702 -8.176 -15.148 1.00 91.88 164 VAL A O 1
ATOM 1225 N N . VAL A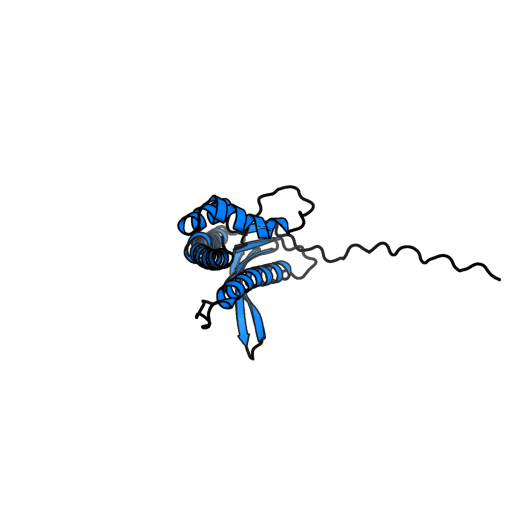 1 165 ? 11.235 -9.377 -16.258 1.00 93.38 165 VAL A N 1
ATOM 1226 C CA . VAL A 1 165 ? 11.097 -10.566 -15.402 1.00 93.38 165 VAL A CA 1
ATOM 1227 C C . VAL A 1 165 ? 11.479 -10.248 -13.955 1.00 93.38 165 VAL A C 1
ATOM 1229 O O . VAL A 1 165 ? 10.712 -10.560 -13.046 1.00 93.38 165 VAL A O 1
ATOM 1232 N N . GLU A 1 166 ? 12.620 -9.591 -13.735 1.00 92.88 166 GLU A N 1
ATOM 1233 C CA . GLU A 1 166 ? 13.081 -9.189 -12.397 1.00 92.88 166 GLU A CA 1
ATOM 1234 C C . GLU A 1 166 ? 12.073 -8.245 -11.715 1.00 92.88 166 GLU A C 1
ATOM 1236 O O . GLU A 1 166 ? 11.692 -8.456 -10.560 1.00 92.88 166 GLU A O 1
ATOM 1241 N N . PHE A 1 167 ? 11.538 -7.276 -12.462 1.00 93.00 167 PHE A N 1
ATOM 1242 C CA . PHE A 1 167 ? 10.533 -6.343 -11.959 1.00 93.00 167 PHE A CA 1
ATOM 1243 C C . PHE A 1 167 ? 9.211 -7.020 -11.582 1.00 93.00 167 PHE A C 1
ATOM 1245 O O . PHE A 1 167 ? 8.638 -6.726 -10.531 1.00 93.00 167 PHE A O 1
ATOM 1252 N N . ILE A 1 168 ? 8.724 -7.955 -12.402 1.00 92.62 168 ILE A N 1
ATOM 1253 C CA . ILE A 1 168 ? 7.493 -8.701 -12.114 1.00 92.62 168 ILE A CA 1
ATOM 1254 C C . ILE A 1 168 ? 7.659 -9.582 -10.874 1.00 92.62 168 ILE A C 1
ATOM 1256 O O . ILE A 1 168 ? 6.727 -9.673 -10.078 1.00 92.62 168 ILE A O 1
ATOM 1260 N N . VAL A 1 169 ? 8.836 -10.176 -10.656 1.00 94.75 169 VAL A N 1
ATOM 1261 C CA . VAL A 1 169 ? 9.128 -10.922 -9.419 1.00 94.75 169 VAL A CA 1
ATOM 1262 C C . VAL A 1 169 ? 9.069 -10.000 -8.196 1.00 94.75 169 VAL A C 1
ATOM 1264 O O . VAL A 1 169 ? 8.474 -10.360 -7.179 1.00 94.75 169 VAL A O 1
ATOM 1267 N N . MET A 1 170 ? 9.624 -8.787 -8.289 1.00 93.50 170 MET A N 1
ATOM 1268 C CA . MET A 1 170 ? 9.528 -7.795 -7.212 1.00 93.50 170 MET A CA 1
ATOM 1269 C C . MET A 1 170 ? 8.082 -7.363 -6.945 1.00 93.50 170 MET A C 1
ATOM 1271 O O . MET A 1 170 ? 7.664 -7.301 -5.785 1.00 93.50 170 MET A O 1
ATOM 1275 N N . LEU A 1 171 ? 7.290 -7.129 -7.994 1.00 90.69 171 LEU A N 1
ATOM 1276 C CA . LEU A 1 171 ? 5.866 -6.828 -7.852 1.00 90.69 171 LEU A CA 1
ATOM 1277 C C . LEU A 1 171 ? 5.084 -7.992 -7.234 1.00 90.69 171 LEU A C 1
ATOM 1279 O O . LEU A 1 171 ? 4.287 -7.754 -6.330 1.00 90.69 171 LEU A O 1
ATOM 1283 N N . ASP A 1 172 ? 5.328 -9.238 -7.648 1.00 92.19 172 ASP A N 1
ATOM 1284 C CA . ASP A 1 172 ? 4.694 -10.425 -7.055 1.00 92.19 172 ASP A CA 1
ATOM 1285 C C . ASP A 1 172 ? 4.978 -10.510 -5.549 1.00 92.19 172 ASP A C 1
ATOM 1287 O O . ASP A 1 172 ? 4.062 -10.718 -4.754 1.00 92.19 172 ASP A O 1
ATOM 1291 N N . ASN A 1 173 ? 6.213 -10.237 -5.119 1.00 93.00 173 ASN A N 1
ATOM 1292 C CA . ASN A 1 173 ? 6.560 -10.195 -3.697 1.00 93.00 173 ASN A CA 1
ATOM 1293 C C . ASN A 1 173 ? 5.776 -9.116 -2.925 1.00 93.00 173 ASN A C 1
ATOM 1295 O O . ASN A 1 173 ? 5.270 -9.391 -1.831 1.00 93.00 173 ASN A O 1
ATOM 1299 N N . VAL A 1 174 ? 5.631 -7.910 -3.490 1.00 90.62 174 VAL A N 1
ATOM 1300 C CA . VAL A 1 174 ? 4.820 -6.828 -2.897 1.00 90.62 174 VAL A CA 1
ATOM 1301 C C . VAL A 1 174 ? 3.349 -7.236 -2.809 1.00 90.62 174 VAL A C 1
ATOM 1303 O O . VAL A 1 174 ? 2.712 -7.040 -1.773 1.00 90.62 174 VAL A O 1
ATOM 1306 N N . LEU A 1 175 ? 2.808 -7.847 -3.864 1.00 87.12 175 LEU A N 1
ATOM 1307 C CA . LEU A 1 175 ? 1.415 -8.288 -3.906 1.00 87.12 175 LEU A CA 1
ATOM 1308 C C . LEU A 1 175 ? 1.143 -9.418 -2.910 1.00 87.12 175 LEU A C 1
ATOM 1310 O O . LEU A 1 175 ? 0.156 -9.345 -2.179 1.00 87.12 175 LEU A O 1
ATOM 1314 N N . ARG A 1 176 ? 2.037 -10.408 -2.804 1.00 89.50 176 ARG A N 1
ATOM 1315 C CA . ARG A 1 176 ? 1.948 -11.485 -1.805 1.00 89.50 176 ARG A CA 1
ATOM 1316 C C . ARG A 1 176 ? 2.008 -10.953 -0.380 1.00 89.50 176 ARG A C 1
ATOM 1318 O O . ARG A 1 176 ? 1.240 -11.401 0.471 1.00 89.50 176 ARG A O 1
ATOM 1325 N N . TRP A 1 177 ? 2.892 -9.989 -0.110 1.00 90.56 177 TRP A N 1
ATOM 1326 C CA . TRP A 1 177 ? 2.916 -9.293 1.178 1.00 90.56 177 TRP A CA 1
ATOM 1327 C C . TRP A 1 177 ? 1.578 -8.597 1.459 1.00 90.56 177 TRP A C 1
ATOM 1329 O O . TRP A 1 177 ? 1.029 -8.737 2.556 1.00 90.56 177 TRP A O 1
ATOM 1339 N N . GLY A 1 178 ? 1.039 -7.926 0.440 1.00 85.75 178 GLY A N 1
ATOM 1340 C CA . GLY A 1 178 ? -0.263 -7.277 0.430 1.00 85.75 178 GLY A CA 1
ATOM 1341 C C . GLY A 1 178 ? -1.424 -8.175 0.825 1.00 85.75 178 GLY A C 1
ATOM 1342 O O . GLY A 1 178 ? -2.188 -7.849 1.729 1.00 85.75 178 GLY A O 1
ATOM 1343 N N . THR A 1 179 ? -1.548 -9.318 0.153 1.00 83.50 179 THR A N 1
ATOM 1344 C CA . THR A 1 179 ? -2.630 -10.285 0.386 1.00 83.50 179 THR A CA 1
ATOM 1345 C C . THR A 1 179 ? -2.427 -11.143 1.632 1.00 83.50 179 THR A C 1
ATOM 1347 O O . THR A 1 179 ? -3.373 -11.786 2.076 1.00 83.50 179 THR A O 1
ATOM 1350 N N . GLY A 1 180 ? -1.208 -11.187 2.172 1.00 87.69 180 GLY A N 1
ATOM 1351 C CA . GLY A 1 180 ? -0.868 -11.909 3.396 1.00 87.69 180 GLY A CA 1
ATOM 1352 C C . GLY A 1 180 ? -0.831 -10.982 4.608 1.00 87.69 180 GLY A C 1
ATOM 1353 O O . GLY A 1 180 ? -1.846 -10.422 5.020 1.00 87.69 180 GLY A O 1
ATOM 1354 N N . ARG A 1 181 ? 0.373 -10.800 5.168 1.00 86.06 181 ARG A N 1
ATOM 1355 C CA . ARG A 1 181 ? 0.598 -10.094 6.443 1.00 86.06 181 ARG A CA 1
ATOM 1356 C C . ARG A 1 181 ? -0.020 -8.696 6.499 1.00 86.06 181 ARG A C 1
ATOM 1358 O O . ARG A 1 181 ? -0.471 -8.277 7.564 1.00 86.06 181 ARG A O 1
ATOM 1365 N N . PHE A 1 182 ? -0.013 -7.956 5.390 1.00 86.19 182 PHE A N 1
ATOM 1366 C CA . PHE A 1 182 ? -0.605 -6.620 5.365 1.00 86.19 182 PHE A CA 1
ATOM 1367 C C . PHE A 1 182 ? -2.125 -6.676 5.555 1.00 86.19 182 PHE A C 1
ATOM 1369 O O . PHE A 1 182 ? -2.648 -6.032 6.466 1.00 86.19 182 PHE A O 1
ATOM 1376 N N . LEU A 1 183 ? -2.820 -7.483 4.749 1.00 85.06 183 LEU A N 1
ATOM 1377 C CA . LEU A 1 183 ? -4.265 -7.668 4.850 1.00 85.06 183 LEU A CA 1
ATOM 1378 C C . LEU A 1 183 ? -4.684 -8.166 6.237 1.00 85.06 183 LEU A C 1
ATOM 1380 O O . LEU A 1 183 ? -5.627 -7.640 6.824 1.00 85.06 183 LEU A O 1
ATOM 1384 N N . GLU A 1 184 ? -3.966 -9.143 6.787 1.00 87.38 184 GLU A N 1
ATOM 1385 C CA . GLU A 1 184 ? -4.226 -9.659 8.135 1.00 87.38 184 GLU A CA 1
ATOM 1386 C C . GLU A 1 184 ? -4.144 -8.548 9.195 1.00 87.38 184 GLU A C 1
ATOM 1388 O O . GLU A 1 184 ? -5.039 -8.417 10.032 1.00 87.38 184 GLU A O 1
ATOM 1393 N N . SER A 1 185 ? -3.120 -7.691 9.113 1.00 87.88 185 SER A N 1
ATOM 1394 C CA . SER A 1 185 ? -2.943 -6.539 10.007 1.00 87.88 185 SER A CA 1
ATOM 1395 C C . SER A 1 185 ? -4.058 -5.496 9.862 1.00 87.88 185 SER A C 1
ATOM 1397 O O . SER A 1 185 ? -4.558 -4.960 10.856 1.00 87.88 185 SER A O 1
ATOM 1399 N N . VAL A 1 186 ? -4.479 -5.198 8.631 1.00 86.62 186 VAL A N 1
ATOM 1400 C CA . VAL A 1 186 ? -5.613 -4.302 8.353 1.00 86.62 186 VAL A CA 1
ATOM 1401 C C . VAL A 1 186 ? -6.894 -4.839 8.987 1.00 86.62 186 VAL A C 1
ATOM 1403 O O . VAL A 1 186 ? -7.559 -4.122 9.733 1.00 86.62 186 VAL A O 1
ATOM 1406 N N . VAL A 1 187 ? -7.207 -6.115 8.760 1.00 86.31 187 VAL A N 1
ATOM 1407 C CA . VAL A 1 187 ? -8.412 -6.768 9.288 1.00 86.31 187 VAL A CA 1
ATOM 1408 C C . VAL A 1 187 ? -8.397 -6.792 10.816 1.00 86.31 187 VAL A C 1
ATOM 1410 O O . VAL A 1 187 ? -9.409 -6.480 11.443 1.00 86.31 187 VAL A O 1
ATOM 1413 N N . GLU A 1 188 ? -7.252 -7.089 11.440 1.00 88.75 188 GLU A N 1
ATOM 1414 C CA . GLU A 1 188 ? -7.110 -7.041 12.900 1.00 88.75 188 GLU A CA 1
ATOM 1415 C C . GLU A 1 188 ? -7.408 -5.635 13.448 1.00 88.75 188 GLU A C 1
ATOM 1417 O O . GLU A 1 188 ? -8.129 -5.485 14.443 1.00 88.75 188 GLU A O 1
ATOM 1422 N N . ARG A 1 189 ? -6.858 -4.593 12.810 1.00 88.62 189 ARG A N 1
ATOM 1423 C CA . ARG A 1 189 ? -7.047 -3.191 13.209 1.00 88.62 189 ARG A CA 1
ATOM 1424 C C . ARG A 1 189 ? -8.494 -2.742 13.023 1.00 88.62 189 ARG A C 1
ATOM 1426 O O . ARG A 1 189 ? -9.090 -2.252 13.983 1.00 88.62 189 ARG A O 1
ATOM 1433 N N . LEU A 1 190 ? -9.083 -2.984 11.853 1.00 86.94 190 LEU A N 1
ATOM 1434 C CA . LEU A 1 190 ? -10.485 -2.670 11.570 1.00 86.94 190 LEU A CA 1
ATOM 1435 C C . LEU A 1 190 ? -11.432 -3.406 12.521 1.00 86.94 190 LEU A C 1
ATOM 1437 O O . LEU A 1 190 ? -12.318 -2.780 13.096 1.00 86.94 190 LEU A O 1
ATOM 1441 N N . GLY A 1 191 ? -11.195 -4.691 12.798 1.00 86.00 191 GLY A N 1
ATOM 1442 C CA . GLY A 1 191 ? -12.000 -5.456 13.752 1.00 86.00 191 GLY A CA 1
ATOM 1443 C C . GLY A 1 191 ? -11.976 -4.869 15.170 1.00 86.00 191 GLY A C 1
ATOM 1444 O O . GLY A 1 191 ? -12.988 -4.884 15.872 1.00 86.00 191 GLY A O 1
ATOM 1445 N N . LYS A 1 192 ? -10.846 -4.296 15.609 1.00 86.81 192 LYS A N 1
ATOM 1446 C CA . LYS A 1 192 ? -10.769 -3.583 16.900 1.00 86.81 192 LYS A CA 1
ATOM 1447 C C . LYS A 1 192 ? -11.530 -2.263 16.900 1.00 86.81 192 LYS A C 1
ATOM 1449 O O . LYS A 1 192 ? -12.016 -1.862 17.958 1.00 86.81 192 LYS A O 1
ATOM 1454 N N . VAL A 1 193 ? -11.556 -1.552 15.776 1.00 85.75 193 VAL A N 1
ATOM 1455 C CA . VAL A 1 193 ? -12.323 -0.306 15.641 1.00 85.75 193 VAL A CA 1
ATOM 1456 C C . VAL A 1 193 ? -13.818 -0.625 15.625 1.00 85.75 193 VAL A C 1
ATOM 1458 O O . VAL A 1 193 ? -14.563 -0.048 16.410 1.00 85.75 193 VAL A O 1
ATOM 1461 N N . ALA A 1 194 ? -14.237 -1.620 14.844 1.00 84.56 194 ALA A N 1
ATOM 1462 C CA . ALA A 1 194 ? -15.626 -2.060 14.738 1.00 84.56 194 ALA A CA 1
ATOM 1463 C C . ALA A 1 194 ? -16.234 -2.471 16.087 1.00 84.56 194 ALA A C 1
ATOM 1465 O O . ALA A 1 194 ? -17.270 -1.939 16.479 1.00 84.56 194 ALA A O 1
ATOM 1466 N N . ARG A 1 195 ? -15.546 -3.328 16.859 1.00 84.44 195 ARG A N 1
ATOM 1467 C CA . ARG A 1 195 ? -16.017 -3.733 18.199 1.00 84.44 195 ARG A CA 1
ATOM 1468 C C . ARG A 1 195 ? -16.211 -2.547 19.144 1.00 84.44 195 ARG A C 1
ATOM 1470 O O . ARG A 1 195 ? -17.123 -2.558 19.963 1.00 84.44 195 ARG A O 1
ATOM 1477 N N . ARG A 1 196 ? -15.362 -1.520 19.040 1.00 82.69 196 ARG A N 1
ATOM 1478 C CA . ARG A 1 196 ? -15.496 -0.286 19.831 1.00 82.69 196 ARG A CA 1
ATOM 1479 C C . ARG A 1 196 ? -16.658 0.582 19.369 1.00 82.69 196 ARG A C 1
ATOM 1481 O O . ARG A 1 196 ? -17.301 1.207 20.200 1.00 82.69 196 ARG A O 1
ATOM 1488 N N . ALA A 1 197 ? -16.938 0.591 18.072 1.00 79.88 197 ALA A N 1
ATOM 1489 C CA . ALA A 1 197 ? -18.069 1.299 17.489 1.00 79.88 197 ALA A CA 1
ATOM 1490 C C . ALA A 1 197 ? -19.427 0.600 17.729 1.00 79.88 197 ALA A C 1
ATOM 1492 O O . ALA A 1 197 ? -20.449 1.098 17.266 1.00 79.88 197 ALA A O 1
ATOM 1493 N N . GLY A 1 198 ? -19.463 -0.539 18.436 1.00 74.81 198 GLY A N 1
ATOM 1494 C CA . GLY A 1 198 ? -20.691 -1.309 18.676 1.00 74.81 198 GLY A CA 1
ATOM 1495 C C . GLY A 1 198 ? -21.152 -2.143 17.474 1.00 74.81 198 GLY A C 1
ATOM 1496 O O . GLY A 1 198 ? -22.283 -2.640 17.464 1.00 74.81 198 GLY A O 1
ATOM 1497 N N . ALA A 1 199 ? -20.287 -2.309 16.468 1.00 61.78 199 ALA A N 1
ATOM 1498 C CA . ALA A 1 199 ? -20.492 -3.190 15.320 1.00 61.78 199 ALA A CA 1
ATOM 1499 C C . ALA A 1 199 ? -20.067 -4.635 15.601 1.00 61.78 199 ALA A C 1
ATOM 1501 O O . ALA A 1 199 ? -19.579 -4.947 16.715 1.00 61.78 199 ALA A O 1
#

Foldseek 3Di:
DDDDDDDDPPPPPDPDPDPQQDFPDFDAAWLVNLLVLLCVLDPSVLSNVLLVVVVVPDDDDPDPDPTDHSQTQETEGEADPPPPQCVNVLVVFVVNQVVVVVLLVLLCVPPPDNPPDDWDKGWYWTDDPQKIWIKIWTWDQDPNDIDIDIDTDAMARNVDPVRVVVVVVVVVVSVVCRSPPVSNVVSVSSSSSSVVVVD

Organism: NCBI:txid448051

pLDDT: mean 73.75, std 17.37, range [38.06, 94.75]